Protein AF-A0A847FUZ7-F1 (afdb_monomer_lite)

Radius of gyration: 36.01 Å; chains: 1; bounding box: 58×95×103 Å

Foldseek 3Di:
DADPPQAALQWAFQVTRRHDALAQDQRIFGCLVVDTHTDDSVCCVVDGNGNNVVVPPSNVVSPDPPDDDPDDDPPPPDDDPDPDPDDDDDPDDDPDPDPCDPVNVVVVVVVVVVVVVVVVVVVVVVVDVVVPPPDDDDDDDDDDDDDDDDDDDDDDDDDDDDDDDDDDDDDDPPPDPPDDPPPDPPDPPDPQDDPDPDDFDPDAFFWKDFVQQRQTFTEGEWDWDFDQDPNDTDTDTDEDARHWYWHPPAGHAPDGGDTDTDYACPPRNNSVVCVVRDDFQTWMWTDDDPDTRIDTHHDDD

pLDDT: mean 71.05, std 21.22, range [33.25, 97.0]

Structure (mmCIF, N/CA/C/O backbone):
data_AF-A0A847FUZ7-F1
#
_entry.id   AF-A0A847FUZ7-F1
#
loop_
_atom_site.group_PDB
_atom_site.id
_atom_site.type_symbol
_atom_site.label_atom_id
_atom_site.label_alt_id
_atom_site.label_comp_id
_atom_site.label_asym_id
_atom_site.label_entity_id
_atom_site.label_seq_id
_atom_site.pdbx_PDB_ins_code
_atom_site.Cartn_x
_atom_site.Cartn_y
_atom_site.Cartn_z
_atom_site.occupancy
_atom_site.B_iso_or_equiv
_atom_site.auth_seq_id
_atom_site.auth_comp_id
_atom_site.auth_asym_id
_atom_site.auth_atom_id
_atom_site.pdbx_PDB_model_num
ATOM 1 N N . MET A 1 1 ? 20.618 10.508 -2.350 1.00 33.25 1 MET A N 1
ATOM 2 C CA . MET A 1 1 ? 19.511 10.007 -3.192 1.00 33.25 1 MET A CA 1
ATOM 3 C C . MET A 1 1 ? 19.593 8.484 -3.190 1.00 33.25 1 MET A C 1
ATOM 5 O O . MET A 1 1 ? 20.616 7.983 -3.641 1.00 33.25 1 MET A O 1
ATOM 9 N N . PRO A 1 2 ? 18.641 7.741 -2.601 1.00 41.81 2 PRO A N 1
ATOM 10 C CA . PRO A 1 2 ? 18.670 6.281 -2.655 1.00 41.81 2 PRO A CA 1
ATOM 11 C C . PRO A 1 2 ? 18.272 5.814 -4.066 1.00 41.81 2 PRO A C 1
ATOM 13 O O . PRO A 1 2 ? 17.203 6.163 -4.558 1.00 41.81 2 PRO A O 1
ATOM 16 N N . GLU A 1 3 ? 19.163 5.078 -4.737 1.00 42.69 3 GLU A N 1
ATOM 17 C CA . GLU A 1 3 ? 18.921 4.470 -6.052 1.00 42.69 3 GLU A CA 1
ATOM 18 C C . GLU A 1 3 ? 17.779 3.444 -5.959 1.00 42.69 3 GLU A C 1
ATOM 20 O O . GLU A 1 3 ? 17.956 2.330 -5.462 1.00 42.69 3 GLU A O 1
ATOM 25 N N . VAL A 1 4 ? 16.593 3.812 -6.441 1.00 45.31 4 VAL A N 1
ATOM 26 C CA . VAL A 1 4 ? 15.437 2.913 -6.521 1.00 45.31 4 VAL A CA 1
ATOM 27 C C . VAL A 1 4 ? 15.718 1.839 -7.575 1.00 45.31 4 VAL A C 1
ATOM 29 O O . VAL A 1 4 ? 15.906 2.148 -8.747 1.00 45.31 4 VAL A O 1
ATOM 32 N N . GLY A 1 5 ? 15.746 0.570 -7.157 1.00 56.47 5 GLY A N 1
ATOM 33 C CA . GLY A 1 5 ? 15.774 -0.586 -8.065 1.00 56.47 5 GLY A CA 1
ATOM 34 C C . GLY A 1 5 ? 16.985 -1.516 -7.950 1.00 56.47 5 GLY A C 1
ATOM 35 O O . GLY A 1 5 ? 16.981 -2.573 -8.574 1.00 56.47 5 GLY A O 1
ATOM 36 N N . GLN A 1 6 ? 17.997 -1.199 -7.137 1.00 74.44 6 GLN A N 1
ATOM 37 C CA . GLN A 1 6 ? 19.154 -2.085 -6.936 1.00 74.44 6 GLN A CA 1
ATOM 38 C C . GLN A 1 6 ? 19.176 -2.663 -5.522 1.00 74.44 6 GLN A C 1
ATOM 40 O O . GLN A 1 6 ? 19.918 -2.202 -4.663 1.00 74.44 6 GLN A O 1
ATOM 45 N N . HIS A 1 7 ? 18.369 -3.696 -5.290 1.00 88.88 7 HIS A N 1
ATOM 46 C CA . HIS A 1 7 ? 18.423 -4.507 -4.074 1.00 88.88 7 HIS A CA 1
ATOM 47 C C . HIS A 1 7 ? 19.065 -5.869 -4.364 1.00 88.88 7 HIS A C 1
ATOM 49 O O . HIS A 1 7 ? 19.184 -6.306 -5.511 1.00 88.88 7 HIS A O 1
ATOM 55 N N . CYS A 1 8 ? 19.509 -6.540 -3.309 1.00 90.50 8 CYS A N 1
ATOM 56 C CA . CYS A 1 8 ? 20.107 -7.860 -3.402 1.00 90.50 8 CYS A CA 1
ATOM 57 C C . CYS A 1 8 ? 19.074 -8.893 -3.890 1.00 90.50 8 CYS A C 1
ATOM 59 O O . CYS A 1 8 ? 18.059 -9.070 -3.219 1.00 90.50 8 CYS A O 1
ATOM 61 N N . PRO A 1 9 ? 19.350 -9.663 -4.961 1.00 90.12 9 PRO A N 1
ATOM 62 C CA . PRO A 1 9 ? 18.425 -10.684 -5.469 1.00 90.12 9 PRO A CA 1
ATOM 63 C C . PRO A 1 9 ? 18.257 -11.887 -4.525 1.00 90.12 9 PRO A C 1
ATOM 65 O O . PRO A 1 9 ? 17.385 -12.723 -4.728 1.00 90.12 9 PRO A O 1
ATOM 68 N N . HIS A 1 10 ? 19.103 -11.994 -3.497 1.00 92.06 10 HIS A N 1
ATOM 69 C CA . HIS A 1 10 ? 19.023 -13.032 -2.466 1.00 92.06 10 HIS A CA 1
ATOM 70 C C . HIS A 1 10 ? 18.407 -12.526 -1.155 1.00 92.06 10 HIS A C 1
ATOM 72 O O . HIS A 1 10 ? 18.435 -13.251 -0.157 1.00 92.06 10 HIS A O 1
ATOM 78 N N . LEU A 1 11 ? 17.918 -11.285 -1.118 1.00 92.81 11 LEU A N 1
ATOM 79 C CA . LEU A 1 11 ? 17.163 -10.756 0.010 1.00 92.81 11 LEU A CA 1
ATOM 80 C C . LEU A 1 11 ? 15.679 -11.045 -0.224 1.00 92.81 11 LEU A C 1
ATOM 82 O O . LEU A 1 11 ? 15.117 -10.584 -1.209 1.00 92.81 11 LEU A O 1
ATOM 86 N N . GLY A 1 12 ? 15.067 -11.799 0.684 1.00 90.69 12 GLY A N 1
ATOM 87 C CA . GLY A 1 12 ? 13.647 -12.146 0.632 1.00 90.69 12 GLY A CA 1
ATOM 88 C C . GLY A 1 12 ? 13.002 -12.066 2.012 1.00 90.69 12 GLY A C 1
ATOM 89 O O . GLY A 1 12 ? 13.675 -11.752 2.995 1.00 90.69 12 GLY A O 1
ATOM 90 N N . LEU A 1 13 ? 11.708 -12.346 2.125 1.00 90.12 13 LEU A N 1
ATOM 91 C CA . LEU A 1 13 ? 11.000 -12.388 3.402 1.00 90.12 13 LEU A CA 1
ATOM 92 C C . LEU A 1 13 ? 11.036 -13.785 4.028 1.00 90.12 13 LEU A C 1
ATOM 94 O O . LEU A 1 13 ? 11.111 -14.821 3.368 1.00 90.12 13 LEU A O 1
ATOM 98 N N . GLN A 1 14 ? 10.923 -13.830 5.353 1.00 85.62 14 GLN A N 1
ATOM 99 C CA . GLN A 1 14 ? 10.688 -15.075 6.072 1.00 85.62 14 GLN A CA 1
ATOM 100 C C . GLN A 1 14 ? 9.366 -15.706 5.608 1.00 85.62 14 GLN A C 1
ATOM 102 O O . GLN A 1 14 ? 8.295 -15.139 5.836 1.00 85.62 14 GLN A O 1
ATOM 107 N N . GLY A 1 15 ? 9.467 -16.882 4.983 1.00 81.81 15 GLY A N 1
ATOM 108 C CA . GLY A 1 15 ? 8.344 -17.630 4.409 1.00 81.81 15 GLY A CA 1
ATOM 109 C C . GLY A 1 15 ? 8.191 -17.470 2.893 1.00 81.81 15 GLY A C 1
ATOM 110 O O . GLY A 1 15 ? 7.623 -18.355 2.264 1.00 81.81 15 GLY A O 1
ATOM 111 N N . ASP A 1 16 ? 8.754 -16.414 2.295 1.00 83.38 16 ASP A N 1
ATOM 112 C CA . ASP A 1 16 ? 8.708 -16.185 0.848 1.00 83.38 16 ASP A CA 1
ATOM 113 C C . ASP A 1 16 ? 9.970 -15.464 0.349 1.00 83.38 16 ASP A C 1
ATOM 115 O O . ASP A 1 16 ? 10.164 -14.266 0.559 1.00 83.38 16 ASP A O 1
ATOM 119 N N . ARG A 1 17 ? 10.825 -16.208 -0.361 1.00 86.81 17 ARG A N 1
ATOM 120 C CA . ARG A 1 17 ? 12.106 -15.708 -0.879 1.00 86.81 17 ARG A CA 1
ATOM 121 C C . ARG A 1 17 ? 11.969 -14.722 -2.046 1.00 86.81 17 ARG A C 1
ATOM 123 O O . ARG A 1 17 ? 12.967 -14.106 -2.400 1.00 86.81 17 ARG A O 1
ATOM 130 N N . HIS A 1 18 ? 10.802 -14.642 -2.691 1.00 84.56 18 HIS A N 1
ATOM 131 C CA . HIS A 1 18 ? 10.600 -13.807 -3.883 1.00 84.56 18 HIS A CA 1
ATOM 132 C C . HIS A 1 18 ? 9.992 -12.440 -3.552 1.00 84.56 18 HIS A C 1
ATOM 134 O O . HIS A 1 18 ? 9.947 -11.570 -4.417 1.00 84.56 18 HIS A O 1
ATOM 140 N N . GLN A 1 19 ? 9.533 -12.246 -2.315 1.00 84.69 19 GLN A N 1
ATOM 141 C CA . GLN A 1 19 ? 9.041 -10.962 -1.830 1.00 84.69 19 GLN A CA 1
ATOM 142 C C . GLN A 1 19 ? 10.118 -10.239 -1.028 1.00 84.69 19 GLN A C 1
ATOM 144 O O . GLN A 1 19 ? 10.841 -10.855 -0.247 1.00 84.69 19 GLN A O 1
ATOM 149 N N . VAL A 1 20 ? 10.192 -8.921 -1.190 1.00 86.75 20 VAL A N 1
ATOM 150 C CA . VAL A 1 20 ? 11.151 -8.054 -0.503 1.00 86.75 20 VAL A CA 1
ATOM 151 C C . VAL A 1 20 ? 10.505 -6.697 -0.236 1.00 86.75 20 VAL A C 1
ATOM 153 O O . VAL A 1 20 ? 9.797 -6.164 -1.089 1.00 86.75 20 VAL A O 1
ATOM 156 N N . PHE A 1 21 ? 10.740 -6.127 0.943 1.00 85.12 21 PHE A N 1
ATOM 157 C CA . PHE A 1 21 ? 10.403 -4.735 1.219 1.00 85.12 21 PHE A CA 1
ATOM 158 C C . PHE A 1 21 ? 11.584 -3.844 0.833 1.00 85.12 21 PHE A C 1
ATOM 160 O O . PHE A 1 21 ? 12.735 -4.175 1.096 1.00 85.12 21 PHE A O 1
ATOM 167 N N . LEU A 1 22 ? 11.319 -2.678 0.243 1.00 85.19 22 LEU A N 1
ATOM 168 C CA . LEU A 1 22 ? 12.370 -1.722 -0.142 1.00 85.19 22 LEU A CA 1
ATOM 169 C C . LEU A 1 22 ? 12.908 -0.893 1.042 1.00 85.19 22 LEU A C 1
ATOM 171 O O . LEU A 1 22 ? 13.691 0.034 0.851 1.00 85.19 22 LEU A O 1
ATOM 175 N N . VAL A 1 23 ? 12.508 -1.240 2.267 1.00 83.69 23 VAL A N 1
ATOM 176 C CA . VAL A 1 23 ? 12.926 -0.617 3.529 1.00 83.69 23 VAL A CA 1
ATOM 177 C C . VAL A 1 23 ? 13.403 -1.689 4.515 1.00 83.69 23 VAL A C 1
ATOM 179 O O . VAL A 1 23 ? 12.951 -2.834 4.416 1.00 83.69 23 VAL A O 1
ATOM 182 N N . PRO A 1 24 ? 14.308 -1.368 5.461 1.00 85.44 24 PRO A N 1
ATOM 183 C CA . PRO A 1 24 ? 14.738 -2.317 6.484 1.00 85.44 24 PRO A CA 1
ATOM 184 C C . PRO A 1 24 ? 13.547 -2.921 7.232 1.00 85.44 24 PRO A C 1
ATOM 186 O O . PRO A 1 24 ? 12.618 -2.215 7.615 1.00 85.44 24 PRO A O 1
ATOM 189 N N . ASN A 1 25 ? 13.559 -4.240 7.408 1.00 88.88 25 ASN A N 1
ATOM 190 C CA . ASN A 1 25 ? 12.470 -4.977 8.027 1.00 88.88 25 ASN A CA 1
ATOM 191 C C . ASN A 1 25 ? 12.999 -6.227 8.760 1.00 88.88 25 ASN A C 1
ATOM 193 O O . ASN A 1 25 ? 13.803 -6.983 8.195 1.00 88.88 25 ASN A O 1
ATOM 197 N N . PRO A 1 26 ? 12.518 -6.531 9.978 1.00 90.31 26 PRO A N 1
ATOM 198 C CA . PRO A 1 26 ? 12.958 -7.699 10.748 1.00 90.31 26 PRO A CA 1
ATOM 199 C C . PRO A 1 26 ? 12.622 -9.044 10.082 1.00 90.31 26 PRO A C 1
ATOM 201 O O . PRO A 1 26 ? 13.206 -10.082 10.422 1.00 90.31 26 PRO A O 1
ATOM 204 N N . ARG A 1 27 ? 11.698 -9.063 9.114 1.00 88.31 27 ARG A N 1
ATOM 205 C CA . ARG A 1 27 ? 11.326 -10.257 8.344 1.00 88.31 27 ARG A CA 1
ATOM 206 C C . ARG A 1 27 ? 12.276 -10.564 7.196 1.00 88.31 27 ARG A C 1
ATOM 208 O O . ARG A 1 27 ? 12.199 -11.673 6.673 1.00 88.31 27 ARG A O 1
ATOM 215 N N . HIS A 1 28 ? 13.180 -9.662 6.821 1.00 93.00 28 HIS A N 1
ATOM 216 C CA . HIS A 1 28 ? 14.134 -9.957 5.760 1.00 93.00 28 HIS A CA 1
ATOM 217 C C . HIS A 1 28 ? 15.091 -11.089 6.138 1.00 93.00 28 HIS A C 1
ATOM 219 O O . HIS A 1 28 ? 15.638 -11.161 7.245 1.00 93.00 28 HIS A O 1
ATOM 225 N N . ARG A 1 29 ? 15.292 -11.997 5.191 1.00 94.81 29 ARG A N 1
ATOM 226 C CA . ARG A 1 29 ? 16.199 -13.131 5.266 1.00 94.81 29 ARG A CA 1
ATOM 227 C C . ARG A 1 29 ? 17.144 -13.096 4.073 1.00 94.81 29 ARG A C 1
ATOM 229 O O . ARG A 1 29 ? 16.764 -12.748 2.958 1.00 94.81 29 ARG A O 1
ATOM 236 N N . CYS A 1 30 ? 18.396 -13.448 4.325 1.00 93.69 30 CYS A N 1
ATOM 237 C CA . CYS A 1 30 ? 19.360 -13.717 3.273 1.00 93.69 30 CYS A CA 1
ATOM 238 C C . CYS A 1 30 ? 19.219 -15.181 2.858 1.00 93.69 30 CYS A C 1
ATOM 240 O O . CYS A 1 30 ? 19.289 -16.063 3.708 1.00 93.69 30 CYS A O 1
ATOM 242 N N . HIS A 1 31 ? 19.046 -15.429 1.563 1.00 92.00 31 HIS A N 1
ATOM 243 C CA . HIS A 1 31 ? 18.890 -16.764 0.981 1.00 92.00 31 HIS A CA 1
ATOM 244 C C . HIS A 1 31 ? 20.122 -17.213 0.184 1.00 92.00 31 HIS A C 1
ATOM 246 O O . HIS A 1 31 ? 20.050 -18.162 -0.594 1.00 92.00 31 HIS A O 1
ATOM 252 N N . VAL A 1 32 ? 21.262 -16.533 0.342 1.00 90.25 32 VAL A N 1
ATOM 253 C CA . VAL A 1 32 ? 22.452 -16.780 -0.489 1.00 90.25 32 VAL A CA 1
ATOM 254 C C . VAL A 1 32 ? 23.056 -18.173 -0.270 1.00 90.25 32 VAL A C 1
ATOM 256 O O . VAL A 1 32 ? 23.605 -18.753 -1.197 1.00 90.25 32 VAL A O 1
ATOM 259 N N . ALA A 1 33 ? 22.904 -18.730 0.935 1.00 81.88 33 ALA A N 1
ATOM 260 C CA . ALA A 1 33 ? 23.361 -20.070 1.306 1.00 81.88 33 ALA A CA 1
ATOM 261 C C . ALA A 1 33 ? 22.243 -21.134 1.217 1.00 81.88 33 ALA A C 1
ATOM 263 O O . ALA A 1 33 ? 22.363 -22.216 1.786 1.00 81.88 33 ALA A O 1
ATOM 264 N N . GLY A 1 34 ? 21.116 -20.823 0.566 1.00 78.06 34 GLY A N 1
ATOM 265 C CA . GLY A 1 34 ? 19.947 -21.706 0.450 1.00 78.06 34 GLY A CA 1
ATOM 266 C C . GLY A 1 34 ? 19.027 -21.721 1.679 1.00 78.06 34 GLY A C 1
ATOM 267 O O . GLY A 1 34 ? 17.811 -21.798 1.518 1.00 78.06 34 GLY A O 1
ATOM 268 N N . GLN A 1 35 ? 19.569 -21.575 2.892 1.00 82.62 35 GLN A N 1
ATOM 269 C CA . GLN A 1 35 ? 18.785 -21.423 4.125 1.00 82.62 35 GLN A CA 1
ATOM 270 C C . GLN A 1 35 ? 18.486 -19.941 4.429 1.00 82.62 35 GLN A C 1
ATOM 272 O O . GLN A 1 35 ? 19.342 -19.091 4.182 1.00 82.62 35 GLN A O 1
ATOM 277 N N . PRO A 1 36 ? 17.294 -19.608 4.965 1.00 88.69 36 PRO A N 1
ATOM 278 C CA . PRO A 1 36 ? 16.932 -18.238 5.319 1.00 88.69 36 PRO A CA 1
ATOM 279 C C . PRO A 1 36 ? 17.660 -17.769 6.588 1.00 88.69 36 PRO A C 1
ATOM 281 O O . PRO A 1 36 ? 17.274 -18.102 7.707 1.00 88.69 36 PRO A O 1
ATOM 284 N N . GLU A 1 37 ? 18.677 -16.926 6.432 1.00 92.38 37 GLU A N 1
ATOM 285 C CA . GLU A 1 37 ? 19.432 -16.354 7.552 1.00 92.38 37 GLU A CA 1
ATOM 286 C C . GLU A 1 3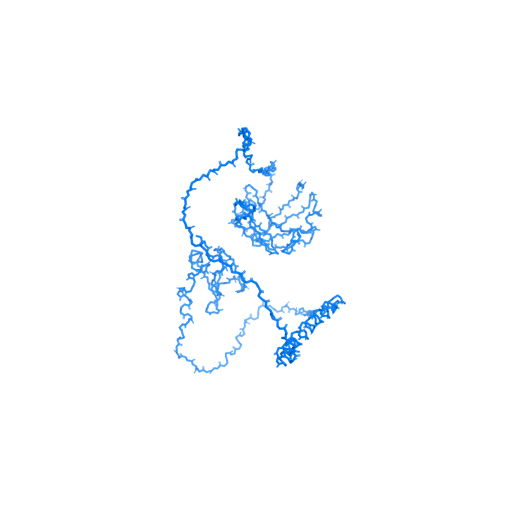7 ? 18.933 -14.960 7.938 1.00 92.38 37 GLU A C 1
ATOM 288 O O . GLU A 1 37 ? 18.642 -14.134 7.072 1.00 92.38 37 GLU A O 1
ATOM 293 N N . ARG A 1 38 ? 18.905 -14.637 9.239 1.00 91.75 38 ARG A N 1
ATOM 294 C CA . ARG A 1 38 ? 18.597 -13.268 9.685 1.00 91.75 38 ARG A CA 1
ATOM 295 C C . ARG A 1 38 ? 19.678 -12.281 9.235 1.00 91.75 38 ARG A C 1
ATOM 297 O O . ARG A 1 38 ? 20.872 -12.599 9.185 1.00 91.75 38 ARG A O 1
ATOM 304 N N . VAL A 1 39 ? 19.233 -11.062 8.945 1.00 90.69 39 VAL A N 1
ATOM 305 C CA . VAL A 1 39 ? 20.074 -9.916 8.592 1.00 90.69 39 VAL A CA 1
ATOM 306 C C . VAL A 1 39 ? 19.666 -8.750 9.484 1.00 90.69 39 VAL A C 1
ATOM 308 O O . VAL A 1 39 ? 18.478 -8.455 9.581 1.00 90.69 39 VAL A O 1
ATOM 311 N N . ALA A 1 40 ? 20.624 -8.091 10.133 1.00 90.88 40 ALA A N 1
ATOM 312 C CA . ALA A 1 40 ? 20.345 -6.920 10.963 1.00 90.88 40 ALA A CA 1
ATOM 313 C C . ALA A 1 40 ? 19.801 -5.760 10.114 1.00 90.88 40 ALA A C 1
ATOM 315 O O . ALA A 1 40 ? 20.315 -5.511 9.025 1.00 90.88 40 ALA A O 1
ATOM 316 N N . GLU A 1 41 ? 18.808 -5.028 10.617 1.00 86.81 41 GLU A N 1
ATOM 317 C CA . GLU A 1 41 ? 18.131 -3.943 9.885 1.00 86.81 41 GLU A CA 1
ATOM 318 C C . GLU A 1 41 ? 19.100 -2.853 9.407 1.00 86.81 41 GLU A C 1
ATOM 320 O O . GLU A 1 41 ? 19.040 -2.435 8.250 1.00 86.81 41 GLU A O 1
ATOM 325 N N . ALA A 1 42 ? 20.089 -2.494 10.232 1.00 82.50 42 ALA A N 1
ATOM 326 C CA . ALA A 1 42 ? 21.160 -1.575 9.844 1.00 82.50 42 ALA A CA 1
ATOM 327 C C . ALA A 1 42 ? 21.950 -2.071 8.614 1.00 82.50 42 ALA A C 1
ATOM 329 O O . ALA A 1 42 ? 22.252 -1.300 7.704 1.00 82.50 42 ALA A O 1
ATOM 330 N N . HIS A 1 43 ? 22.239 -3.375 8.538 1.00 89.75 43 HIS A N 1
ATOM 331 C CA . HIS A 1 43 ? 22.925 -3.969 7.386 1.00 89.75 43 HIS A CA 1
ATOM 332 C C . HIS A 1 43 ? 22.020 -4.032 6.148 1.00 89.75 43 HIS A C 1
ATOM 334 O O . HIS A 1 43 ? 22.495 -3.869 5.023 1.00 89.75 43 HIS A O 1
ATOM 340 N N . GLN A 1 44 ? 20.714 -4.227 6.341 1.00 91.06 44 GLN A N 1
ATOM 341 C CA . GLN A 1 44 ? 19.752 -4.211 5.242 1.00 91.06 44 GLN A CA 1
ATOM 342 C C . GLN A 1 44 ? 19.715 -2.837 4.569 1.00 91.06 44 GLN A C 1
ATOM 344 O O . GLN A 1 44 ? 19.872 -2.764 3.353 1.00 91.06 44 GLN A O 1
ATOM 349 N N . GLY A 1 45 ? 19.581 -1.766 5.357 1.00 85.06 45 GLY A N 1
ATOM 350 C CA . GLY A 1 45 ? 19.534 -0.395 4.846 1.00 85.06 45 GLY A CA 1
ATOM 351 C C . GLY A 1 45 ? 20.858 0.073 4.247 1.00 85.06 45 GLY A C 1
ATOM 352 O O . GLY A 1 45 ? 20.866 0.714 3.203 1.00 85.06 45 GLY A O 1
ATOM 353 N N . ALA A 1 46 ? 21.989 -0.290 4.856 1.00 85.31 46 ALA A N 1
ATOM 354 C CA . ALA A 1 46 ? 23.299 0.117 4.351 1.00 85.31 46 ALA A CA 1
ATOM 355 C C . ALA A 1 46 ? 23.738 -0.675 3.106 1.00 85.31 46 ALA A C 1
ATOM 357 O O . ALA A 1 46 ? 24.406 -0.134 2.225 1.00 85.31 46 ALA A O 1
ATOM 358 N N . THR A 1 47 ? 23.404 -1.970 3.034 1.00 89.81 47 THR A N 1
ATOM 359 C CA . THR A 1 47 ? 23.985 -2.895 2.045 1.00 89.81 47 THR A CA 1
ATOM 360 C C . THR A 1 47 ? 22.946 -3.633 1.210 1.00 89.81 47 THR A C 1
ATOM 362 O O . THR A 1 47 ? 23.048 -3.619 -0.010 1.00 89.81 47 THR A O 1
ATOM 365 N N . CYS A 1 48 ? 21.980 -4.330 1.817 1.00 90.88 48 CYS A N 1
ATOM 366 C CA . CYS A 1 48 ? 21.128 -5.261 1.062 1.00 90.88 48 CYS A CA 1
ATOM 367 C C . CYS A 1 48 ? 20.098 -4.568 0.159 1.00 90.88 48 CYS A C 1
ATOM 369 O O . CYS A 1 48 ? 19.750 -5.118 -0.882 1.00 90.88 48 CYS A O 1
ATOM 371 N N . LEU A 1 49 ? 19.619 -3.391 0.556 1.00 90.38 49 LEU A N 1
ATOM 372 C CA . LEU A 1 49 ? 18.616 -2.598 -0.162 1.00 90.38 49 LEU A CA 1
ATOM 373 C C . LEU A 1 49 ? 19.241 -1.510 -1.050 1.00 90.38 49 LEU A C 1
ATOM 375 O O . LEU A 1 49 ? 18.532 -0.656 -1.569 1.00 90.38 49 LEU A O 1
ATOM 379 N N . THR A 1 50 ? 20.565 -1.534 -1.215 1.00 86.00 50 THR A N 1
ATOM 380 C CA . THR A 1 50 ? 21.321 -0.574 -2.027 1.00 86.00 50 THR A CA 1
ATOM 381 C C . THR A 1 50 ? 22.194 -1.309 -3.033 1.00 86.00 50 THR A C 1
ATOM 383 O O . THR A 1 50 ? 22.529 -2.478 -2.840 1.00 86.00 50 THR A O 1
ATOM 386 N N . SER A 1 51 ? 22.670 -0.611 -4.067 1.00 86.06 51 SER A N 1
ATOM 387 C CA . SER A 1 51 ? 23.617 -1.150 -5.057 1.00 86.06 51 SER A CA 1
ATOM 388 C C . SER A 1 51 ? 24.917 -1.699 -4.438 1.00 86.06 51 SER A C 1
ATOM 390 O O . SER A 1 51 ? 25.613 -2.512 -5.058 1.00 86.06 51 SER A O 1
ATOM 392 N N . SER A 1 52 ? 25.215 -1.351 -3.177 1.00 86.50 52 SER A N 1
ATOM 393 C CA . SER A 1 52 ? 26.344 -1.892 -2.414 1.00 86.50 52 SER A CA 1
ATOM 394 C C . SER A 1 52 ? 26.222 -3.382 -2.090 1.00 86.50 52 SER A C 1
ATOM 396 O O . SER A 1 52 ? 27.234 -3.985 -1.727 1.00 86.50 52 SER A O 1
ATOM 398 N N . TYR A 1 53 ? 25.061 -4.017 -2.295 1.00 90.00 53 TYR A N 1
ATOM 399 C CA . TYR A 1 53 ? 24.899 -5.463 -2.102 1.00 90.00 53 TYR A CA 1
ATOM 400 C C . TYR A 1 53 ? 25.914 -6.294 -2.900 1.00 90.00 53 TYR A C 1
ATOM 402 O O . TYR A 1 53 ? 26.297 -7.382 -2.470 1.00 90.00 53 TYR A O 1
ATOM 410 N N . ARG A 1 54 ? 26.399 -5.780 -4.040 1.00 89.25 54 ARG A N 1
ATOM 411 C CA . ARG A 1 54 ? 27.418 -6.440 -4.875 1.00 89.25 54 ARG A CA 1
ATOM 412 C C . ARG A 1 54 ? 28.739 -6.670 -4.132 1.00 89.25 54 ARG A C 1
ATOM 414 O O . ARG A 1 54 ? 29.489 -7.567 -4.503 1.00 89.25 54 ARG A O 1
ATOM 421 N N . ARG A 1 55 ? 29.001 -5.881 -3.083 1.00 88.56 55 ARG A N 1
ATOM 422 C CA . ARG A 1 55 ? 30.167 -5.973 -2.187 1.00 88.56 55 ARG A CA 1
ATOM 423 C C . ARG A 1 55 ? 29.850 -6.691 -0.869 1.00 88.56 55 ARG A C 1
ATOM 425 O O . ARG A 1 55 ? 30.678 -6.700 0.035 1.00 88.56 55 ARG A O 1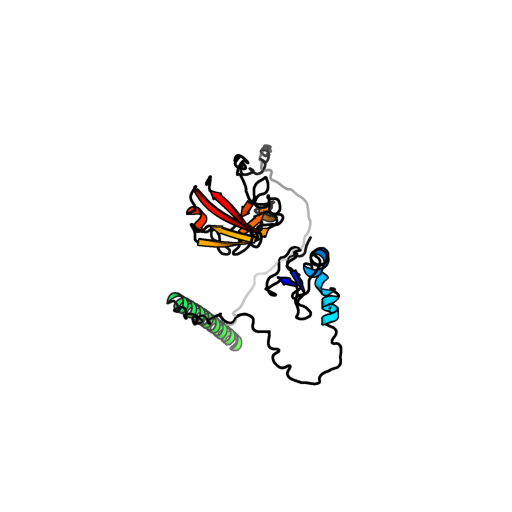
ATOM 432 N N . CYS A 1 56 ? 28.660 -7.277 -0.725 1.00 89.81 56 CYS A N 1
ATOM 433 C CA . CYS A 1 56 ? 28.275 -7.974 0.497 1.00 89.81 56 CYS A CA 1
ATOM 434 C C . CYS A 1 56 ? 29.194 -9.193 0.737 1.00 89.81 56 CYS A C 1
ATOM 436 O O . CYS A 1 56 ? 29.286 -10.058 -0.141 1.00 89.81 56 CYS A O 1
ATOM 438 N N . PRO A 1 57 ? 29.805 -9.339 1.930 1.00 87.25 57 PRO A N 1
ATOM 439 C CA . PRO A 1 57 ? 30.675 -10.474 2.245 1.00 87.25 57 PRO A CA 1
ATOM 440 C C . PRO A 1 57 ? 29.968 -11.828 2.125 1.00 87.25 57 PRO A C 1
ATOM 442 O O . PRO A 1 57 ? 30.575 -12.805 1.695 1.00 87.25 57 PRO A O 1
ATOM 445 N N . ARG A 1 58 ? 28.669 -11.889 2.458 1.00 88.62 58 ARG A N 1
ATOM 446 C CA . ARG A 1 58 ? 27.866 -13.118 2.330 1.00 88.62 58 ARG A CA 1
ATOM 447 C C . ARG A 1 58 ? 27.711 -13.545 0.867 1.00 88.62 58 ARG A C 1
ATOM 449 O O . ARG A 1 58 ? 27.803 -14.730 0.569 1.00 88.62 58 ARG A O 1
ATOM 456 N N . LEU A 1 59 ? 27.537 -12.581 -0.041 1.00 87.25 59 LEU A N 1
ATOM 457 C CA . LEU A 1 59 ? 27.469 -12.835 -1.482 1.00 87.25 59 LEU A CA 1
ATOM 458 C C . LEU A 1 59 ? 28.836 -13.204 -2.064 1.00 87.25 59 LEU A C 1
ATOM 460 O O . LEU A 1 59 ? 28.923 -14.109 -2.889 1.00 87.25 59 LEU A O 1
ATOM 464 N N . ALA A 1 60 ? 29.904 -12.543 -1.612 1.00 85.44 60 ALA A N 1
ATOM 465 C CA . ALA A 1 60 ? 31.268 -12.874 -2.010 1.00 85.44 60 ALA A CA 1
ATOM 466 C C . ALA A 1 60 ? 31.645 -14.303 -1.591 1.00 85.44 60 ALA A C 1
ATOM 468 O O . ALA A 1 60 ? 32.128 -15.072 -2.414 1.00 85.44 60 ALA A O 1
ATOM 469 N N . LYS A 1 61 ? 31.332 -14.693 -0.349 1.00 84.12 61 LYS A N 1
ATOM 470 C CA . LYS A 1 61 ? 31.610 -16.037 0.174 1.00 84.12 61 LYS A CA 1
ATOM 471 C C . LYS A 1 61 ? 30.865 -17.138 -0.586 1.00 84.12 61 LYS A C 1
ATOM 473 O O . LYS A 1 61 ? 31.428 -18.204 -0.786 1.00 84.12 61 LYS A O 1
ATOM 478 N N . ALA A 1 62 ? 29.632 -16.882 -1.027 1.00 77.38 62 ALA A N 1
ATOM 479 C CA . ALA A 1 62 ? 28.864 -17.829 -1.839 1.00 77.38 62 ALA A CA 1
ATOM 480 C C . ALA A 1 62 ? 29.367 -17.943 -3.291 1.00 77.38 62 ALA A C 1
ATOM 482 O O . ALA A 1 62 ? 29.138 -18.957 -3.943 1.00 77.38 62 ALA A O 1
ATOM 483 N N . ARG A 1 63 ? 30.044 -16.907 -3.805 1.00 71.88 63 ARG A N 1
ATOM 484 C CA . ARG A 1 63 ? 30.647 -16.898 -5.147 1.00 71.88 63 ARG A CA 1
ATOM 485 C C . ARG A 1 63 ? 31.993 -17.597 -5.215 1.00 71.88 63 ARG A C 1
ATOM 487 O O . ARG A 1 63 ? 32.410 -17.940 -6.315 1.00 71.88 63 ARG A O 1
ATOM 494 N N . THR A 1 64 ? 32.668 -17.789 -4.089 1.00 57.69 64 THR A N 1
ATOM 495 C CA . THR A 1 64 ? 33.888 -18.588 -4.032 1.00 57.69 64 THR A CA 1
ATOM 496 C C . THR A 1 64 ? 33.479 -20.058 -3.978 1.00 57.69 64 THR A C 1
ATOM 498 O O . THR A 1 64 ? 33.009 -20.503 -2.928 1.00 57.69 64 THR A O 1
ATOM 501 N N . PRO A 1 65 ? 33.624 -20.847 -5.060 1.00 51.91 65 PRO A N 1
ATOM 502 C CA . PRO A 1 65 ? 33.486 -22.280 -4.919 1.00 51.91 65 PRO A CA 1
ATOM 503 C C . PRO A 1 65 ? 34.670 -22.734 -4.067 1.00 51.91 65 PRO A C 1
ATOM 505 O O . PRO A 1 65 ? 35.823 -22.670 -4.494 1.00 51.91 65 PRO A O 1
ATOM 508 N N . ALA A 1 66 ? 34.396 -23.161 -2.838 1.00 44.28 66 ALA A N 1
ATOM 509 C CA . ALA A 1 66 ? 35.310 -24.051 -2.151 1.00 44.28 66 ALA A CA 1
ATOM 510 C C . ALA A 1 66 ? 35.403 -25.308 -3.023 1.00 44.28 66 ALA A C 1
ATOM 512 O O . ALA A 1 66 ? 34.468 -26.107 -3.097 1.00 44.28 66 ALA A O 1
ATOM 513 N N . GLY A 1 67 ? 36.496 -25.412 -3.777 1.00 45.19 67 GLY A N 1
ATOM 514 C CA . GLY A 1 67 ? 36.870 -26.642 -4.447 1.00 45.19 67 GLY A CA 1
ATOM 515 C C . GLY A 1 67 ? 36.947 -27.783 -3.432 1.00 45.19 67 GLY A C 1
ATOM 516 O O . GLY A 1 67 ? 37.343 -27.574 -2.288 1.00 45.19 67 GLY A O 1
ATOM 517 N N . ALA A 1 68 ? 36.600 -28.975 -3.916 1.00 42.12 68 ALA A N 1
ATOM 518 C CA . ALA A 1 68 ? 36.650 -30.278 -3.250 1.00 42.12 68 ALA A CA 1
ATOM 519 C C . ALA A 1 68 ? 35.466 -30.628 -2.324 1.00 42.12 68 ALA A C 1
ATOM 521 O O . ALA A 1 68 ? 35.520 -30.469 -1.111 1.00 42.12 68 ALA A O 1
ATOM 522 N N . ALA A 1 69 ? 34.425 -31.231 -2.907 1.00 35.34 69 ALA A N 1
ATOM 523 C CA . ALA A 1 69 ? 34.226 -32.685 -2.801 1.00 35.34 69 ALA A CA 1
ATOM 524 C C . ALA A 1 69 ? 32.968 -33.111 -3.580 1.00 35.34 69 ALA A C 1
ATOM 526 O O . ALA A 1 69 ? 31.865 -33.196 -3.045 1.00 35.34 69 ALA A O 1
ATOM 527 N N . LEU A 1 70 ? 33.152 -33.414 -4.866 1.00 47.62 70 LEU A N 1
ATOM 528 C CA . LEU A 1 70 ? 32.270 -34.320 -5.595 1.00 47.62 70 LEU A CA 1
ATOM 529 C C . LEU A 1 70 ? 32.620 -35.747 -5.164 1.00 47.62 70 LEU A C 1
ATOM 531 O O . LEU A 1 70 ? 33.533 -36.350 -5.716 1.00 47.62 70 LEU A O 1
ATOM 535 N N . THR A 1 71 ? 31.898 -36.290 -4.188 1.00 38.66 71 THR A N 1
ATOM 536 C CA . THR A 1 71 ? 31.608 -37.729 -4.148 1.00 38.66 71 THR A CA 1
ATOM 537 C C . THR A 1 71 ? 30.139 -37.895 -3.792 1.00 38.66 71 THR A C 1
ATOM 539 O O . THR A 1 71 ? 29.636 -37.320 -2.829 1.00 38.66 71 THR A O 1
ATOM 542 N N . GLY A 1 72 ? 29.424 -38.579 -4.678 1.00 40.34 72 GLY A N 1
ATOM 543 C CA . GLY A 1 72 ? 27.986 -38.740 -4.599 1.00 40.34 72 GLY A CA 1
ATOM 544 C C . GLY A 1 72 ? 27.544 -39.700 -3.499 1.00 40.34 72 GLY A C 1
ATOM 545 O O . GLY A 1 72 ? 28.203 -40.692 -3.209 1.00 40.34 72 GLY A O 1
ATOM 546 N N . ALA A 1 73 ? 26.363 -39.414 -2.963 1.00 35.03 73 ALA A N 1
ATOM 547 C CA . ALA A 1 73 ? 25.370 -40.379 -2.506 1.00 35.03 73 ALA A CA 1
ATOM 548 C C . ALA A 1 73 ? 24.025 -39.630 -2.433 1.00 35.03 73 ALA A C 1
ATOM 550 O O . ALA A 1 73 ? 24.012 -38.472 -2.001 1.00 35.03 73 ALA A O 1
ATOM 551 N N . PRO A 1 74 ? 22.892 -40.219 -2.858 1.00 39.47 74 PRO A N 1
ATOM 552 C CA . PRO A 1 74 ? 21.603 -39.564 -2.709 1.00 39.47 74 PRO A CA 1
ATOM 553 C C . PRO A 1 74 ? 21.280 -39.533 -1.216 1.00 39.47 74 PRO A C 1
ATOM 555 O O . PRO A 1 74 ? 21.148 -40.576 -0.574 1.00 39.47 74 PRO A O 1
ATOM 558 N N . ALA A 1 75 ? 21.196 -38.334 -0.641 1.00 36.09 75 ALA A N 1
ATOM 559 C CA . ALA A 1 75 ? 20.731 -38.175 0.723 1.00 36.09 75 ALA A CA 1
ATOM 560 C C . ALA A 1 75 ? 19.264 -38.611 0.770 1.00 36.09 75 ALA A C 1
ATOM 562 O O . ALA A 1 75 ? 18.372 -37.910 0.290 1.00 36.09 75 ALA A O 1
ATOM 563 N N . ALA A 1 76 ? 19.067 -39.810 1.314 1.00 38.28 76 ALA A N 1
ATOM 564 C CA . ALA A 1 76 ? 17.794 -40.357 1.722 1.00 38.28 76 ALA A CA 1
ATOM 565 C C . ALA A 1 76 ? 16.936 -39.275 2.385 1.00 38.28 76 ALA A C 1
ATOM 567 O O . ALA A 1 76 ? 17.422 -38.476 3.195 1.00 38.28 76 ALA A O 1
ATOM 568 N N . ALA A 1 77 ? 15.658 -39.281 2.012 1.00 39.25 77 ALA A N 1
ATOM 569 C CA . ALA A 1 77 ? 14.599 -38.567 2.692 1.00 39.25 77 ALA A CA 1
ATOM 570 C C . ALA A 1 77 ? 14.768 -38.754 4.204 1.00 39.25 77 ALA A C 1
ATOM 572 O O . ALA A 1 77 ? 14.619 -39.853 4.731 1.00 39.25 77 ALA A O 1
ATOM 573 N N . ARG A 1 78 ? 15.149 -37.680 4.898 1.00 38.66 78 ARG A N 1
ATOM 574 C CA . ARG A 1 78 ? 15.054 -37.646 6.350 1.00 38.66 78 ARG A CA 1
ATOM 575 C C . ARG A 1 78 ? 13.582 -37.468 6.677 1.00 38.66 78 ARG A C 1
ATOM 577 O O . ARG A 1 78 ? 13.036 -36.385 6.470 1.00 38.66 78 ARG A O 1
ATOM 584 N N . ASP A 1 79 ? 12.974 -38.547 7.150 1.00 34.12 79 ASP A N 1
ATOM 585 C CA . ASP A 1 79 ? 11.680 -38.543 7.813 1.00 34.12 79 ASP A CA 1
ATOM 586 C C . ASP A 1 79 ? 11.641 -37.423 8.863 1.00 34.12 79 ASP A C 1
ATOM 588 O O . ASP A 1 79 ? 12.407 -37.418 9.831 1.00 34.12 79 ASP A O 1
ATOM 592 N N . LEU A 1 80 ? 10.751 -36.447 8.663 1.00 43.94 80 LEU A N 1
ATOM 593 C CA . LEU A 1 80 ? 10.300 -35.599 9.761 1.00 43.94 80 LEU A CA 1
ATOM 594 C C . LEU A 1 80 ? 9.451 -36.469 10.701 1.00 43.94 80 LEU A C 1
ATOM 596 O O . LEU A 1 80 ? 8.601 -37.218 10.215 1.00 43.94 80 LEU A O 1
ATOM 600 N N . PRO A 1 81 ? 9.598 -36.354 12.033 1.00 39.47 81 PRO A N 1
ATOM 601 C CA . PRO A 1 81 ? 8.746 -37.085 12.956 1.00 39.47 81 PRO A CA 1
ATOM 602 C C . PRO A 1 81 ? 7.288 -36.644 12.773 1.00 39.47 81 PRO A C 1
ATOM 604 O O . PRO A 1 81 ? 6.921 -35.491 13.016 1.00 39.47 81 PRO A O 1
ATOM 607 N N . ALA A 1 82 ? 6.459 -37.584 12.320 1.00 41.19 82 ALA A N 1
ATOM 608 C CA . ALA A 1 82 ? 5.028 -37.425 12.136 1.00 41.19 82 ALA A CA 1
ATOM 609 C C . ALA A 1 82 ? 4.351 -37.112 13.480 1.00 41.19 82 ALA A C 1
ATOM 611 O O . ALA A 1 82 ? 4.163 -37.991 14.318 1.00 41.19 82 ALA A O 1
ATOM 612 N N . ARG A 1 83 ? 3.961 -35.847 13.681 1.00 44.09 83 ARG A N 1
ATOM 613 C CA . ARG A 1 83 ? 3.177 -35.401 14.846 1.00 44.09 83 ARG A CA 1
ATOM 614 C C . ARG A 1 83 ? 1.788 -34.876 14.483 1.00 44.09 83 ARG A C 1
ATOM 616 O O . ARG A 1 83 ? 1.282 -33.995 15.162 1.00 44.09 83 ARG A O 1
ATOM 623 N N . TYR A 1 84 ? 1.154 -35.415 13.442 1.00 40.47 84 TYR A N 1
ATOM 624 C CA . TYR A 1 84 ? -0.247 -35.101 13.129 1.00 40.47 84 TYR A CA 1
ATOM 625 C C . TYR A 1 84 ? -0.961 -36.319 12.524 1.00 40.47 84 TYR A C 1
ATOM 627 O O . TYR A 1 84 ? -1.005 -36.450 11.303 1.00 40.47 84 TYR A O 1
ATOM 635 N N . PRO A 1 85 ? -1.545 -37.220 13.336 1.00 45.72 85 PRO A N 1
ATOM 636 C CA . PRO A 1 85 ? -2.223 -38.406 12.813 1.00 45.72 85 PRO A CA 1
ATOM 637 C C . PRO A 1 85 ? -3.620 -38.130 12.218 1.00 45.72 85 PRO A C 1
ATOM 639 O O . PRO A 1 85 ? -4.300 -39.076 11.849 1.00 45.72 85 PRO A O 1
ATOM 642 N N . ASN A 1 86 ? -4.073 -36.872 12.093 1.00 45.94 86 ASN A N 1
ATOM 643 C CA . ASN A 1 86 ? -5.450 -36.564 11.668 1.00 45.94 86 ASN A CA 1
ATOM 644 C C . ASN A 1 86 ? -5.584 -35.392 10.677 1.00 45.94 86 ASN A C 1
ATOM 646 O O . ASN A 1 86 ? -6.527 -34.609 10.765 1.00 45.94 86 ASN A O 1
ATOM 650 N N . LEU A 1 87 ? -4.688 -35.271 9.696 1.00 39.94 87 LEU A N 1
ATOM 651 C CA . LEU A 1 87 ? -4.958 -34.442 8.516 1.00 39.94 87 LEU A CA 1
ATOM 652 C C . LEU A 1 87 ? -5.386 -35.350 7.361 1.00 39.94 87 LEU A C 1
ATOM 654 O O . LEU A 1 87 ? -4.559 -35.885 6.627 1.00 39.94 87 LEU A O 1
ATOM 658 N N . ARG A 1 88 ? -6.704 -35.531 7.198 1.00 44.09 88 ARG A N 1
ATOM 659 C CA . ARG A 1 88 ? -7.260 -36.032 5.934 1.00 44.09 88 ARG A CA 1
ATOM 660 C C . ARG A 1 88 ? -6.839 -35.065 4.831 1.00 44.09 88 ARG A C 1
ATOM 662 O O . ARG A 1 88 ? -7.172 -33.883 4.894 1.00 44.09 88 ARG A O 1
ATOM 669 N N . ALA A 1 89 ? -6.122 -35.572 3.831 1.00 42.69 89 ALA A N 1
ATOM 670 C CA . ALA A 1 89 ? -5.815 -34.829 2.619 1.00 42.69 89 ALA A CA 1
ATOM 671 C C . ALA A 1 89 ? -7.126 -34.329 1.994 1.00 42.69 89 ALA A C 1
ATOM 673 O O . ALA A 1 89 ? -7.953 -35.120 1.539 1.00 42.69 89 ALA A O 1
ATOM 674 N N . MET A 1 90 ? -7.334 -33.011 2.010 1.00 48.62 90 MET A N 1
ATOM 675 C CA . MET A 1 90 ? -8.417 -32.397 1.251 1.00 48.62 90 MET A CA 1
ATOM 676 C C . MET A 1 90 ? -8.168 -32.658 -0.241 1.00 48.62 90 MET A C 1
ATOM 678 O O . MET A 1 90 ? -7.022 -32.551 -0.690 1.00 48.62 90 MET A O 1
ATOM 682 N N . PRO A 1 91 ? -9.202 -32.997 -1.028 1.00 45.69 91 PRO A N 1
ATOM 683 C CA . PRO A 1 91 ? -9.037 -33.211 -2.456 1.00 45.69 91 PRO A CA 1
ATOM 684 C C . PRO A 1 91 ? -8.549 -31.909 -3.098 1.00 45.69 91 PRO A C 1
ATOM 686 O O . PRO A 1 91 ? -9.246 -30.893 -3.074 1.00 45.69 91 PRO A O 1
ATOM 689 N N . GLN A 1 92 ? -7.343 -31.935 -3.670 1.00 52.34 92 GLN A N 1
ATOM 690 C CA . GLN A 1 92 ? -6.839 -30.846 -4.501 1.00 52.34 92 GLN A CA 1
ATOM 691 C C . GLN A 1 92 ? -7.820 -30.644 -5.662 1.00 52.34 92 GLN A C 1
ATOM 693 O O . GLN A 1 92 ? -7.892 -31.461 -6.584 1.00 52.34 92 GLN A O 1
ATOM 698 N N . LYS A 1 93 ? -8.606 -29.561 -5.615 1.00 45.69 93 LYS A N 1
ATOM 699 C CA . LYS A 1 93 ? -9.410 -29.134 -6.761 1.00 45.69 93 LYS A CA 1
ATOM 700 C C . LYS A 1 93 ? -8.445 -28.833 -7.905 1.00 45.69 93 LYS A C 1
ATOM 702 O O . LYS A 1 93 ? -7.669 -27.883 -7.836 1.00 45.69 93 LYS A O 1
ATOM 707 N N . ARG A 1 94 ? -8.497 -29.662 -8.951 1.00 56.16 94 ARG A N 1
ATOM 708 C CA . ARG A 1 94 ? -7.835 -29.394 -10.233 1.00 56.16 94 ARG A CA 1
ATOM 709 C C . ARG A 1 94 ? -8.232 -27.982 -10.685 1.00 56.16 94 ARG A C 1
ATOM 711 O O . ARG A 1 94 ? -9.425 -27.671 -10.615 1.00 56.16 94 ARG A O 1
ATOM 718 N N . PRO A 1 95 ? -7.290 -27.128 -11.123 1.00 48.59 95 PRO A N 1
ATOM 719 C CA . PRO A 1 95 ? -7.636 -25.792 -11.582 1.00 48.59 95 PRO A CA 1
ATOM 720 C C . PRO A 1 95 ? -8.604 -25.924 -12.760 1.00 48.59 95 PRO A C 1
ATOM 722 O O . PRO A 1 95 ? -8.292 -26.559 -13.770 1.00 48.59 95 PRO A O 1
ATOM 725 N N . ALA A 1 96 ? -9.809 -25.378 -12.600 1.00 63.31 96 ALA A N 1
ATOM 726 C CA . ALA A 1 96 ? -10.795 -25.332 -13.665 1.00 63.31 96 ALA A CA 1
ATOM 727 C C . ALA A 1 96 ? -10.203 -24.516 -14.822 1.00 63.31 96 ALA A C 1
ATOM 729 O O . ALA A 1 96 ? -9.827 -23.357 -14.639 1.00 63.31 96 ALA A O 1
ATOM 730 N N . ARG A 1 97 ? -10.074 -25.128 -16.007 1.00 61.97 97 ARG A N 1
ATOM 731 C CA . ARG A 1 97 ? -9.659 -24.406 -17.214 1.00 61.97 97 ARG A CA 1
ATOM 732 C C . ARG A 1 97 ? -10.687 -23.310 -17.484 1.00 61.97 97 ARG A C 1
ATOM 734 O O . ARG A 1 97 ? -11.872 -23.596 -17.635 1.00 61.97 97 ARG A O 1
ATOM 741 N N . ARG A 1 98 ? -10.221 -22.062 -17.516 1.00 74.44 98 ARG A N 1
ATOM 742 C CA . ARG A 1 98 ? -11.038 -20.894 -17.854 1.00 74.44 98 ARG A CA 1
ATOM 743 C C . ARG A 1 98 ? -11.515 -21.051 -19.308 1.00 74.44 98 ARG A C 1
ATOM 745 O O . ARG A 1 98 ? -10.680 -21.380 -20.153 1.00 74.44 98 ARG A O 1
ATOM 752 N N . PRO A 1 99 ? -12.811 -20.872 -19.620 1.00 69.69 99 PRO A N 1
ATOM 753 C CA . PRO A 1 99 ? -13.259 -20.903 -21.005 1.00 69.69 99 PRO A CA 1
ATOM 754 C C . PRO A 1 99 ? -12.636 -19.711 -21.740 1.00 69.69 99 PRO A C 1
ATOM 756 O O . PRO A 1 99 ? -12.780 -18.570 -21.300 1.00 69.69 99 PRO A O 1
ATOM 759 N N . VAL A 1 100 ? -11.907 -19.992 -22.822 1.00 71.12 100 VAL A N 1
ATOM 760 C CA . VAL A 1 100 ? -11.350 -18.967 -23.714 1.00 71.12 100 VAL A CA 1
ATOM 761 C C . VAL A 1 100 ? -12.515 -18.138 -24.241 1.00 71.12 100 VAL A C 1
ATOM 763 O O . VAL A 1 100 ? -13.474 -18.683 -24.791 1.00 71.12 100 VAL A O 1
ATOM 766 N N . THR A 1 101 ? -12.474 -16.828 -24.017 1.00 80.38 101 THR A N 1
ATOM 767 C CA . THR A 1 101 ? -13.578 -15.952 -24.424 1.00 80.38 101 THR A CA 1
ATOM 768 C C . THR A 1 101 ? -13.504 -15.682 -25.925 1.00 80.38 101 THR A C 1
ATOM 770 O O . THR A 1 101 ? -12.417 -15.572 -26.488 1.00 80.38 101 THR A O 1
ATOM 773 N N . MET A 1 102 ? -14.654 -15.544 -26.592 1.00 77.00 102 MET A N 1
ATOM 774 C CA . MET A 1 102 ? -14.718 -15.227 -28.029 1.00 77.00 102 MET A CA 1
ATOM 775 C C . MET A 1 102 ? -13.917 -13.956 -28.372 1.00 77.00 102 MET A C 1
ATOM 777 O O . MET A 1 102 ? -13.283 -13.882 -29.419 1.00 77.00 102 MET A O 1
ATOM 781 N N . ILE A 1 103 ? -13.866 -13.004 -27.433 1.00 81.25 103 ILE A N 1
ATOM 782 C CA . ILE A 1 103 ? -13.076 -11.770 -27.516 1.00 81.25 103 ILE A CA 1
ATOM 783 C C . ILE A 1 103 ? -11.574 -12.074 -27.616 1.00 81.25 103 ILE A C 1
ATOM 785 O O . ILE A 1 103 ? -10.882 -11.478 -28.432 1.00 81.25 103 ILE A O 1
ATOM 789 N N . GLU A 1 104 ? -11.064 -13.025 -26.835 1.00 83.56 104 GLU A N 1
ATOM 790 C CA . GLU A 1 104 ? -9.646 -13.405 -26.827 1.00 83.56 104 GLU A CA 1
ATOM 791 C C . GLU A 1 104 ? -9.220 -14.026 -28.167 1.00 83.56 104 GLU A C 1
ATOM 793 O O . GLU A 1 104 ? -8.159 -13.701 -28.698 1.00 83.56 104 GLU A O 1
ATOM 798 N N . VAL A 1 105 ? -10.098 -14.829 -28.779 1.00 90.56 105 VAL A N 1
ATOM 799 C CA . VAL A 1 105 ? -9.885 -15.389 -30.126 1.00 90.56 105 VAL A CA 1
ATOM 800 C C . VAL A 1 105 ? -9.926 -14.296 -31.195 1.00 90.56 105 VAL A C 1
ATOM 802 O O . VAL A 1 105 ? -9.086 -14.290 -32.094 1.00 90.56 105 VAL A O 1
ATOM 805 N N . MET A 1 106 ? -10.856 -13.340 -31.090 1.00 91.88 106 MET A N 1
ATOM 806 C CA . MET A 1 106 ? -10.940 -12.213 -32.028 1.00 91.88 106 MET A CA 1
ATOM 807 C C . MET A 1 106 ? -9.706 -11.306 -31.947 1.00 91.88 106 MET A C 1
ATOM 809 O O . MET A 1 106 ? -9.177 -10.906 -32.982 1.00 91.88 106 MET A O 1
ATOM 813 N N . VAL A 1 107 ? -9.204 -11.026 -30.740 1.00 94.06 107 VAL A N 1
ATOM 814 C CA . VAL A 1 107 ? -7.985 -10.226 -30.541 1.00 94.06 107 VAL A CA 1
ATOM 815 C C . VAL A 1 107 ? -6.761 -10.951 -31.102 1.00 94.06 107 VAL A C 1
ATOM 817 O O . VAL A 1 107 ? -5.983 -10.344 -31.836 1.00 94.06 107 VAL A O 1
ATOM 820 N N . LEU A 1 108 ? -6.608 -12.253 -30.838 1.00 93.38 108 LEU A N 1
ATOM 821 C CA . LEU A 1 108 ? -5.518 -13.053 -31.408 1.00 93.38 108 LEU A CA 1
ATOM 822 C C . LEU A 1 108 ? -5.588 -13.110 -32.945 1.00 93.38 108 LEU A C 1
ATOM 824 O O . LEU A 1 108 ? -4.563 -12.975 -33.616 1.00 93.38 108 LEU A O 1
ATOM 828 N N . GLY A 1 109 ? -6.788 -13.240 -33.515 1.00 95.12 109 GLY A N 1
ATOM 829 C CA . GLY A 1 109 ? -7.009 -13.183 -34.963 1.00 95.12 109 GLY A CA 1
ATOM 830 C C . GLY A 1 109 ? -6.626 -11.831 -35.574 1.00 95.12 109 GLY A C 1
ATOM 831 O O . GLY A 1 109 ? -5.942 -11.774 -36.595 1.00 95.12 109 GLY A O 1
ATOM 832 N N . LEU A 1 110 ? -6.992 -10.725 -34.922 1.00 96.06 110 LEU A N 1
ATOM 833 C CA . LEU A 1 110 ? -6.640 -9.385 -35.394 1.00 96.06 110 LEU A CA 1
ATOM 834 C C . LEU A 1 110 ? -5.124 -9.147 -35.346 1.00 96.06 110 LEU A C 1
ATOM 836 O O . LEU A 1 110 ? -4.541 -8.672 -36.319 1.00 96.06 110 LEU A O 1
ATOM 840 N N . VAL A 1 111 ? -4.473 -9.515 -34.239 1.00 96.06 111 VAL A N 1
ATOM 841 C CA . VAL A 1 111 ? -3.020 -9.354 -34.072 1.00 96.06 111 VAL A CA 1
ATOM 842 C C . VAL A 1 111 ? -2.260 -10.167 -35.119 1.00 96.06 111 VAL A C 1
ATOM 844 O O . VAL A 1 111 ? -1.354 -9.642 -35.764 1.00 96.06 111 VAL A O 1
ATOM 847 N N . THR A 1 112 ? -2.654 -11.421 -35.345 1.00 95.88 112 THR A N 1
ATOM 848 C CA . THR A 1 112 ? -2.022 -12.269 -36.369 1.00 95.88 112 THR A CA 1
ATOM 849 C C . THR A 1 112 ? -2.211 -11.705 -37.779 1.00 95.88 112 THR A C 1
ATOM 851 O O . THR A 1 112 ? -1.251 -11.683 -38.550 1.00 95.88 112 THR A O 1
ATOM 854 N N . SER A 1 113 ? -3.387 -11.154 -38.102 1.00 95.62 113 SER A N 1
ATOM 855 C CA . SER A 1 113 ? -3.630 -10.485 -39.387 1.00 95.62 113 SER A CA 1
ATOM 856 C C . SER A 1 113 ? -2.751 -9.246 -39.591 1.00 95.62 113 SER A C 1
ATOM 858 O O . SER A 1 113 ? -2.223 -9.049 -40.685 1.00 95.62 113 SER A O 1
ATOM 860 N N . ILE A 1 114 ? -2.576 -8.411 -38.561 1.00 97.00 114 ILE A N 1
ATOM 861 C CA . ILE A 1 114 ? -1.737 -7.202 -38.639 1.00 97.00 114 ILE A CA 1
ATOM 862 C C . ILE A 1 114 ? -0.271 -7.583 -38.867 1.00 97.00 114 ILE A C 1
ATOM 864 O O . ILE A 1 114 ? 0.392 -7.000 -39.726 1.00 97.00 114 ILE A O 1
ATOM 868 N N . VAL A 1 115 ? 0.225 -8.587 -38.139 1.00 96.88 115 VAL A N 1
ATOM 869 C CA . VAL A 1 115 ? 1.601 -9.079 -38.295 1.00 96.88 115 VAL A CA 1
ATOM 870 C C . VAL A 1 115 ? 1.821 -9.629 -39.704 1.00 96.88 115 VAL A C 1
ATOM 872 O O . VAL A 1 115 ? 2.793 -9.254 -40.355 1.00 96.88 115 VAL A O 1
ATOM 875 N N . MET A 1 116 ? 0.896 -10.447 -40.215 1.00 96.31 116 MET A N 1
ATOM 876 C CA . MET A 1 116 ? 0.984 -10.993 -41.573 1.00 96.31 116 MET A CA 1
ATOM 877 C C . MET A 1 116 ? 0.983 -9.899 -42.646 1.00 96.31 116 MET A C 1
ATOM 879 O O . MET A 1 116 ? 1.790 -9.957 -43.575 1.00 96.31 116 MET A O 1
ATOM 883 N N . ALA A 1 117 ? 0.135 -8.876 -42.506 1.00 96.44 117 ALA A N 1
ATOM 884 C CA . ALA A 1 117 ? 0.117 -7.736 -43.419 1.00 96.44 117 ALA A CA 1
ATOM 885 C C . ALA A 1 117 ? 1.438 -6.948 -43.374 1.00 96.44 117 ALA A C 1
ATOM 887 O O . ALA A 1 117 ? 1.993 -6.618 -44.421 1.00 96.44 117 ALA A O 1
ATOM 888 N N . GLY A 1 118 ? 1.985 -6.704 -42.178 1.00 96.62 118 GLY A N 1
ATOM 889 C CA . GLY A 1 118 ? 3.283 -6.048 -42.005 1.00 96.62 118 GLY A CA 1
ATOM 890 C C . GLY A 1 118 ? 4.430 -6.833 -42.648 1.00 96.62 118 GLY A C 1
ATOM 891 O O . GLY A 1 118 ? 5.234 -6.262 -43.386 1.00 96.62 118 GLY A O 1
ATOM 892 N N . CYS A 1 119 ? 4.469 -8.153 -42.445 1.00 96.50 119 CYS A N 1
ATOM 893 C CA . CYS A 1 119 ? 5.440 -9.035 -43.091 1.00 96.50 119 CYS A CA 1
ATOM 894 C C . CYS A 1 119 ? 5.305 -9.021 -44.620 1.00 96.50 119 CYS A C 1
ATOM 896 O O . CYS A 1 119 ? 6.319 -8.976 -45.313 1.00 96.50 119 CYS A O 1
ATOM 898 N N . PHE A 1 120 ? 4.079 -9.010 -45.152 1.00 95.81 120 PHE A N 1
ATOM 899 C CA . PHE A 1 120 ? 3.833 -8.949 -46.594 1.00 95.81 120 PHE A CA 1
ATOM 900 C C . PHE A 1 120 ? 4.312 -7.628 -47.209 1.00 95.81 120 PHE A C 1
ATOM 902 O O . PHE A 1 120 ? 5.017 -7.637 -48.216 1.00 95.81 120 PHE A O 1
ATOM 909 N N . VAL A 1 121 ? 4.000 -6.490 -46.582 1.00 95.31 121 VAL A N 1
ATOM 910 C CA . VAL A 1 121 ? 4.467 -5.172 -47.043 1.00 95.31 121 VAL A CA 1
ATOM 911 C C . VAL A 1 121 ? 5.993 -5.084 -46.985 1.00 95.31 121 VAL A C 1
ATOM 913 O O . VAL A 1 121 ? 6.620 -4.653 -47.953 1.00 95.31 121 VAL A O 1
ATOM 916 N N . GLY A 1 122 ? 6.604 -5.552 -45.891 1.00 93.94 122 GLY A N 1
ATOM 917 C CA . GLY A 1 122 ? 8.059 -5.627 -45.763 1.00 93.94 122 GLY A CA 1
ATOM 918 C C . GLY A 1 122 ? 8.693 -6.500 -46.849 1.00 93.94 122 GLY A C 1
ATOM 919 O O . GLY A 1 122 ? 9.670 -6.091 -47.475 1.00 93.94 122 GLY A O 1
ATOM 920 N N . TYR A 1 123 ? 8.096 -7.659 -47.138 1.00 94.19 123 TYR A N 1
ATOM 921 C CA . TYR A 1 123 ? 8.536 -8.555 -48.206 1.00 94.19 123 TYR A CA 1
ATOM 922 C C . TYR A 1 123 ? 8.472 -7.887 -49.586 1.00 94.19 123 TYR A C 1
ATOM 924 O O . TYR A 1 123 ? 9.455 -7.919 -50.323 1.00 94.19 123 TYR A O 1
ATOM 932 N N . VAL A 1 124 ? 7.362 -7.218 -49.921 1.00 91.62 124 VAL A N 1
ATOM 933 C CA . VAL A 1 124 ? 7.214 -6.490 -51.195 1.00 91.62 124 VAL A CA 1
ATOM 934 C C . VAL A 1 124 ? 8.238 -5.361 -51.313 1.00 91.62 124 VAL A C 1
ATOM 936 O O . VAL A 1 124 ? 8.800 -5.165 -52.390 1.00 91.62 124 VAL A O 1
ATOM 939 N N . MET A 1 125 ? 8.517 -4.639 -50.225 1.00 88.69 125 MET A N 1
ATOM 940 C CA . MET A 1 125 ? 9.506 -3.560 -50.216 1.00 88.69 125 MET A CA 1
ATOM 941 C C . MET A 1 125 ? 10.923 -4.093 -50.459 1.00 88.69 125 MET A C 1
ATOM 943 O O . MET A 1 125 ? 11.644 -3.568 -51.305 1.00 88.69 125 MET A O 1
ATOM 947 N N . VAL A 1 126 ? 11.309 -5.178 -49.782 1.00 90.00 126 VAL A N 1
ATOM 948 C CA . VAL A 1 126 ? 12.604 -5.846 -49.998 1.00 90.00 126 VAL A CA 1
ATOM 949 C C . VAL A 1 126 ? 12.711 -6.382 -51.424 1.00 90.00 126 VAL A C 1
ATOM 951 O O . VAL A 1 126 ? 13.724 -6.163 -52.085 1.00 90.00 126 VAL A O 1
ATOM 954 N N . HIS A 1 127 ? 11.649 -7.006 -51.935 1.00 87.50 127 HIS A N 1
ATOM 955 C CA . HIS A 1 127 ? 11.599 -7.506 -53.305 1.00 87.50 127 HIS A CA 1
ATOM 956 C C . HIS A 1 127 ? 11.737 -6.366 -54.330 1.00 87.50 127 HIS A C 1
ATOM 958 O O . HIS A 1 127 ? 12.474 -6.484 -55.303 1.00 87.50 127 HIS A O 1
ATOM 964 N N . ARG A 1 128 ? 11.080 -5.221 -54.107 1.00 82.88 128 ARG A N 1
ATOM 965 C CA . ARG A 1 128 ? 11.211 -4.014 -54.945 1.00 82.88 128 ARG A CA 1
ATOM 966 C C . ARG A 1 128 ? 12.622 -3.423 -54.904 1.00 82.88 128 ARG A C 1
ATOM 968 O O . ARG A 1 128 ? 13.104 -2.975 -55.938 1.00 82.88 128 ARG A O 1
ATOM 975 N N . MET A 1 129 ? 13.289 -3.455 -53.749 1.00 80.19 129 MET A N 1
ATOM 976 C CA . MET A 1 129 ? 14.678 -3.003 -53.619 1.00 80.19 129 MET A CA 1
ATOM 977 C C . MET A 1 129 ? 15.670 -3.942 -54.320 1.00 80.19 129 MET A C 1
ATOM 979 O O . MET A 1 129 ? 16.623 -3.467 -54.928 1.00 80.19 129 MET A O 1
ATOM 983 N N . GLN A 1 130 ? 15.440 -5.257 -54.282 1.00 81.12 130 GLN A N 1
ATOM 984 C CA . GLN A 1 130 ? 16.316 -6.247 -54.924 1.00 81.12 130 GLN A CA 1
ATOM 985 C C . GLN A 1 130 ? 16.180 -6.282 -56.451 1.00 81.12 130 GLN A C 1
ATOM 987 O O . GLN A 1 130 ? 17.160 -6.558 -57.136 1.00 81.12 130 GLN A O 1
ATOM 992 N N . VAL A 1 131 ? 14.997 -5.981 -56.996 1.00 77.25 131 VAL A N 1
ATOM 993 C CA . VAL A 1 131 ? 14.764 -5.978 -58.453 1.00 77.25 131 VAL A CA 1
ATOM 994 C C . VAL A 1 131 ? 15.358 -4.732 -59.144 1.00 77.25 131 VAL A C 1
ATOM 996 O O . VAL A 1 131 ? 15.494 -4.725 -60.364 1.00 77.25 131 VAL A O 1
ATOM 999 N N . GLY A 1 132 ? 15.802 -3.716 -58.389 1.00 62.03 132 GLY A N 1
ATOM 1000 C CA . GLY A 1 132 ? 16.415 -2.492 -58.923 1.00 62.03 132 GLY A CA 1
ATOM 1001 C C . GLY A 1 132 ? 15.455 -1.634 -59.775 1.00 62.03 132 GLY A C 1
ATOM 1002 O O . GLY A 1 132 ? 14.411 -2.111 -60.227 1.00 62.03 132 GLY A O 1
ATOM 1003 N N . PRO A 1 133 ? 15.754 -0.341 -60.006 1.00 64.62 133 PRO A N 1
ATOM 1004 C CA . PRO A 1 133 ? 14.957 0.507 -60.890 1.00 64.62 133 PRO A CA 1
ATOM 1005 C C . PRO A 1 133 ? 15.227 0.119 -62.352 1.00 64.62 133 PRO A C 1
ATOM 1007 O O . PRO A 1 133 ? 16.059 0.709 -63.038 1.00 64.62 133 PRO A O 1
ATOM 1010 N N . GLY A 1 134 ? 14.546 -0.921 -62.827 1.00 54.28 134 GLY A N 1
ATOM 1011 C CA . GLY A 1 134 ? 14.560 -1.311 -64.231 1.00 54.28 134 GLY A CA 1
ATOM 1012 C C . GLY A 1 134 ? 13.888 -0.247 -65.102 1.00 54.28 134 GLY A C 1
ATOM 1013 O O . GLY A 1 134 ? 12.674 -0.099 -65.050 1.00 54.28 134 GLY A O 1
ATOM 1014 N N . MET A 1 135 ? 14.703 0.450 -65.904 1.00 56.56 135 MET A N 1
ATOM 1015 C CA . MET A 1 135 ? 14.350 1.253 -67.086 1.00 56.56 135 MET A CA 1
ATOM 1016 C C . MET A 1 135 ? 13.283 2.345 -66.906 1.00 56.56 135 MET A C 1
ATOM 1018 O O . MET A 1 135 ? 12.099 2.076 -67.051 1.00 56.56 135 MET A O 1
ATOM 1022 N N . GLN A 1 136 ? 13.733 3.603 -66.791 1.00 52.00 136 GLN A N 1
ATOM 1023 C CA . GLN A 1 136 ? 13.419 4.654 -67.777 1.00 52.00 136 GLN A CA 1
ATOM 1024 C C . GLN A 1 136 ? 14.558 5.687 -67.833 1.00 52.00 136 GLN A C 1
ATOM 1026 O O . GLN A 1 136 ? 14.584 6.671 -67.103 1.00 52.00 136 GLN A O 1
ATOM 1031 N N . ALA A 1 137 ? 15.501 5.450 -68.742 1.00 48.44 137 ALA A N 1
ATOM 1032 C CA . ALA A 1 137 ? 16.194 6.511 -69.458 1.00 48.44 137 ALA A CA 1
ATOM 1033 C C . ALA A 1 137 ? 15.772 6.371 -70.926 1.00 48.44 137 ALA A C 1
ATOM 1035 O O . ALA A 1 137 ? 15.781 5.250 -71.427 1.00 48.44 137 ALA A O 1
ATOM 1036 N N . VAL A 1 138 ? 15.342 7.467 -71.560 1.00 46.38 138 VAL A N 1
ATOM 1037 C CA . VAL A 1 138 ? 15.744 7.978 -72.893 1.00 46.38 138 VAL A CA 1
ATOM 1038 C C . VAL A 1 138 ? 14.660 8.934 -73.424 1.00 46.38 138 VAL A C 1
ATOM 1040 O O . VAL A 1 138 ? 13.602 8.498 -73.863 1.00 46.38 138 VAL A O 1
ATOM 1043 N N . ALA A 1 139 ? 14.977 10.233 -73.414 1.00 38.06 139 ALA A N 1
ATOM 1044 C CA . ALA A 1 139 ? 14.687 11.231 -74.459 1.00 38.06 139 ALA A CA 1
ATOM 1045 C C . ALA A 1 139 ? 15.411 12.533 -74.033 1.00 38.06 139 ALA A C 1
ATOM 1047 O O . ALA A 1 139 ? 14.956 13.225 -73.130 1.00 38.06 139 ALA A O 1
ATOM 1048 N N . ALA A 1 140 ? 16.689 12.747 -74.383 1.00 37.19 140 ALA A N 1
ATOM 1049 C CA . ALA A 1 140 ? 17.162 13.363 -75.639 1.00 37.19 140 ALA A CA 1
ATOM 1050 C C . ALA A 1 140 ? 16.450 14.709 -75.923 1.00 37.19 140 ALA A C 1
ATOM 1052 O O . ALA A 1 140 ? 15.296 14.718 -76.329 1.00 37.19 140 ALA A O 1
ATOM 1053 N N . VAL A 1 141 ? 17.006 15.848 -75.479 1.00 47.16 141 VAL A N 1
ATOM 1054 C CA . VAL A 1 141 ? 17.903 16.760 -76.240 1.00 47.16 141 VAL A CA 1
ATOM 1055 C C . VAL A 1 141 ? 17.271 17.304 -77.524 1.00 47.16 141 VAL A C 1
ATOM 1057 O O . VAL A 1 141 ? 17.250 16.561 -78.492 1.00 47.16 141 VAL A O 1
ATOM 1060 N N . VAL A 1 142 ? 16.913 18.602 -77.562 1.00 37.03 142 VAL A N 1
ATOM 1061 C CA . VAL A 1 142 ? 17.005 19.492 -78.749 1.00 37.03 142 VAL A CA 1
ATOM 1062 C C . VAL A 1 142 ? 17.155 20.975 -78.309 1.00 37.03 142 VAL A C 1
ATOM 1064 O O . VAL A 1 142 ? 16.205 21.608 -77.866 1.00 37.03 142 VAL A O 1
ATOM 1067 N N . THR A 1 143 ? 18.404 21.458 -78.404 1.00 36.22 143 THR A N 1
ATOM 1068 C CA . THR A 1 143 ? 18.937 22.793 -78.805 1.00 36.22 143 THR A CA 1
ATOM 1069 C C . THR A 1 143 ? 18.466 24.145 -78.214 1.00 36.22 143 THR A C 1
ATOM 1071 O O . THR A 1 143 ? 17.319 24.559 -78.338 1.00 36.22 143 THR A O 1
ATOM 1074 N N . ALA A 1 144 ? 19.481 24.882 -77.727 1.00 37.81 144 ALA A N 1
ATOM 1075 C CA . ALA A 1 144 ? 19.642 26.341 -77.515 1.00 37.81 144 ALA A CA 1
ATOM 1076 C C . ALA A 1 144 ? 19.589 27.157 -78.859 1.00 37.81 144 ALA A C 1
ATOM 1078 O O . ALA A 1 144 ? 19.365 26.486 -79.869 1.00 37.81 144 ALA A O 1
ATOM 1079 N N . PRO A 1 145 ? 19.867 28.499 -78.989 1.00 53.28 145 PRO A N 1
ATOM 1080 C CA . PRO A 1 145 ? 20.608 29.405 -78.076 1.00 53.28 145 PRO A CA 1
ATOM 1081 C C . PRO A 1 145 ? 20.290 30.945 -78.062 1.00 53.28 145 PRO A C 1
ATOM 1083 O O . PRO A 1 145 ? 19.479 31.461 -78.817 1.00 53.28 145 PRO A O 1
ATOM 1086 N N . MET A 1 146 ? 21.043 31.649 -77.192 1.00 36.50 146 MET A N 1
ATOM 1087 C CA . MET A 1 146 ? 21.669 32.999 -77.287 1.00 36.50 146 MET A CA 1
ATOM 1088 C C . MET A 1 146 ? 20.872 34.303 -77.517 1.00 36.50 146 MET A C 1
ATOM 1090 O O . MET A 1 146 ? 20.413 34.562 -78.620 1.00 36.50 146 MET A O 1
ATOM 1094 N N . VAL A 1 147 ? 21.008 35.226 -76.546 1.00 35.56 147 VAL A N 1
ATOM 1095 C CA . VAL A 1 147 ? 21.385 36.657 -76.716 1.00 35.56 147 VAL A CA 1
ATOM 1096 C C . VAL A 1 147 ? 22.224 37.049 -75.473 1.00 35.56 147 VAL A C 1
ATOM 1098 O O . VAL A 1 147 ? 21.720 36.983 -74.358 1.00 35.56 147 VAL A O 1
ATOM 1101 N N . ALA A 1 148 ? 23.564 37.073 -75.555 1.00 38.38 148 ALA A N 1
ATOM 1102 C CA . ALA A 1 148 ? 24.438 38.265 -75.633 1.00 38.38 148 ALA A CA 1
ATOM 1103 C C . ALA A 1 148 ? 24.080 39.375 -74.611 1.00 38.38 148 ALA A C 1
ATOM 1105 O O . ALA A 1 148 ? 23.054 40.021 -74.739 1.00 38.38 148 ALA A O 1
ATOM 1106 N N . ALA A 1 149 ? 24.807 39.551 -73.504 1.00 38.50 149 ALA A N 1
ATOM 1107 C CA . ALA A 1 149 ? 26.135 40.171 -73.353 1.00 38.50 149 ALA A CA 1
ATOM 1108 C C . ALA A 1 149 ? 25.999 41.521 -72.622 1.00 38.50 149 ALA A C 1
ATOM 1110 O O . ALA A 1 149 ? 25.354 42.424 -73.146 1.00 38.50 149 ALA A O 1
ATOM 1111 N N 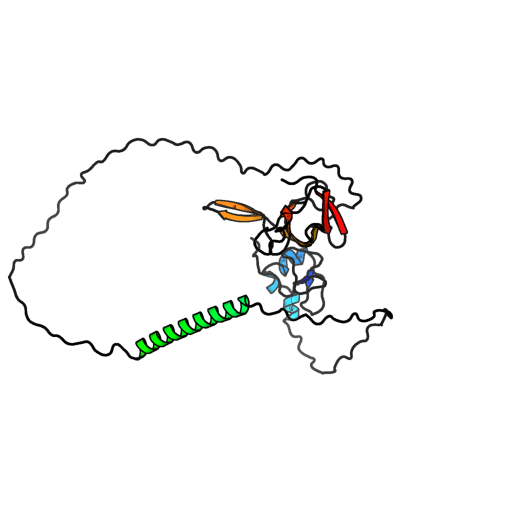. GLN A 1 150 ? 26.645 41.666 -71.458 1.00 38.69 150 GLN A N 1
ATOM 1112 C CA . GLN A 1 150 ? 27.651 42.708 -71.186 1.00 38.69 150 GLN A CA 1
ATOM 1113 C C . GLN A 1 150 ? 28.057 42.736 -69.706 1.00 38.69 150 GLN A C 1
ATOM 1115 O O . GLN A 1 150 ? 27.231 42.712 -68.798 1.00 38.69 150 GLN A O 1
ATOM 1120 N N . SER A 1 151 ? 29.370 42.782 -69.512 1.00 45.91 151 SER A N 1
ATOM 1121 C CA . SER A 1 151 ? 30.086 42.897 -68.248 1.00 45.91 151 SER A CA 1
ATOM 1122 C C . SER A 1 151 ? 30.331 44.370 -67.940 1.00 45.91 151 SER A C 1
ATOM 1124 O O . SER A 1 151 ? 30.876 45.044 -68.808 1.00 45.91 151 SER A O 1
ATOM 1126 N N . VAL A 1 152 ? 30.061 44.845 -66.719 1.00 40.34 152 VAL A N 1
ATOM 1127 C CA . VAL A 1 152 ? 30.798 45.983 -66.140 1.00 40.34 152 VAL A CA 1
ATOM 1128 C C . VAL A 1 152 ? 30.895 45.833 -64.620 1.00 40.34 152 VAL A C 1
ATOM 1130 O O . VAL A 1 152 ? 29.897 45.737 -63.912 1.00 40.34 152 VAL A O 1
ATOM 1133 N N . THR A 1 153 ? 32.139 45.813 -64.156 1.00 45.22 153 THR A N 1
ATOM 1134 C CA . THR A 1 153 ? 32.611 45.965 -62.779 1.00 45.22 153 THR A CA 1
ATOM 1135 C C . THR A 1 153 ? 32.285 47.352 -62.223 1.00 45.22 153 THR A C 1
ATOM 1137 O O . THR A 1 153 ? 32.656 48.331 -62.860 1.00 45.22 153 THR A O 1
ATOM 1140 N N . ALA A 1 154 ? 31.714 47.442 -61.016 1.00 40.44 154 ALA A N 1
ATOM 1141 C CA . ALA A 1 154 ? 32.006 48.507 -60.045 1.00 40.44 154 ALA A CA 1
ATOM 1142 C C . ALA A 1 154 ? 31.336 48.216 -58.687 1.00 40.44 154 ALA A C 1
ATOM 1144 O O . ALA A 1 154 ? 30.115 48.217 -58.569 1.00 40.44 154 ALA A O 1
ATOM 1145 N N . GLU A 1 155 ? 32.161 48.006 -57.665 1.00 55.09 155 GLU A N 1
ATOM 1146 C CA . GLU A 1 155 ? 31.847 48.257 -56.255 1.00 55.09 155 GLU A CA 1
ATOM 1147 C C . GLU A 1 155 ? 32.102 49.755 -56.001 1.00 55.09 155 GLU A C 1
ATOM 1149 O O . GLU A 1 155 ? 33.112 50.282 -56.482 1.00 55.09 155 GLU A O 1
ATOM 1154 N N . PRO A 1 156 ? 31.170 50.481 -55.357 1.00 49.84 156 PRO A N 1
ATOM 1155 C CA . PRO A 1 156 ? 31.398 50.819 -53.952 1.00 49.84 156 PRO A CA 1
ATOM 1156 C C . PRO A 1 156 ? 30.131 50.877 -53.079 1.00 49.84 156 PRO A C 1
ATOM 1158 O O . PRO A 1 156 ? 29.044 51.261 -53.504 1.00 49.84 156 PRO A O 1
ATOM 1161 N N . SER A 1 157 ? 30.337 50.545 -51.805 1.00 45.34 157 SER A N 1
ATOM 1162 C CA . SER A 1 157 ? 29.475 50.885 -50.665 1.00 45.34 157 SER A CA 1
ATOM 1163 C C . SER A 1 157 ? 29.252 52.407 -50.587 1.00 45.34 157 SER A C 1
ATOM 1165 O O . SER A 1 157 ? 30.191 53.162 -50.858 1.00 45.34 157 SER A O 1
ATOM 1167 N N . PRO A 1 158 ? 28.048 52.889 -50.218 1.00 51.91 158 PRO A N 1
ATOM 1168 C CA . PRO A 1 158 ? 27.871 53.316 -48.827 1.00 51.91 158 PRO A CA 1
ATOM 1169 C C . PRO A 1 158 ? 26.449 53.146 -48.244 1.00 51.91 158 PRO A C 1
ATOM 1171 O O . PRO A 1 158 ? 25.437 53.223 -48.931 1.00 51.91 158 PRO A O 1
ATOM 1174 N N . THR A 1 159 ? 26.427 52.966 -46.920 1.00 51.44 159 THR A N 1
ATOM 1175 C CA . THR A 1 159 ? 25.563 53.611 -45.908 1.00 51.44 159 THR A CA 1
ATOM 1176 C C . THR A 1 159 ? 24.231 54.237 -46.348 1.00 51.44 159 THR A C 1
ATOM 1178 O O . THR A 1 159 ? 24.253 55.221 -47.079 1.00 51.44 159 THR A O 1
ATOM 1181 N N . SER A 1 160 ? 23.116 53.760 -45.766 1.00 41.69 160 SER A N 1
ATOM 1182 C CA . SER A 1 160 ? 21.871 54.459 -45.320 1.00 41.69 160 SER A CA 1
ATOM 1183 C C . SER A 1 160 ? 20.841 53.358 -44.996 1.00 41.69 160 SER A C 1
ATOM 1185 O O . SER A 1 160 ? 20.603 52.503 -45.835 1.00 41.69 160 SER A O 1
ATOM 1187 N N . GLU A 1 161 ? 20.354 53.143 -43.772 1.00 51.59 161 GLU A N 1
ATOM 1188 C CA . GLU A 1 161 ? 19.266 53.871 -43.088 1.00 51.59 161 GLU A CA 1
ATOM 1189 C C . GLU A 1 161 ? 18.221 52.820 -42.647 1.00 51.59 161 GLU A C 1
ATOM 1191 O O . GLU A 1 161 ? 17.698 52.095 -43.493 1.00 51.59 161 GLU A O 1
ATOM 1196 N N . PRO A 1 162 ? 17.893 52.681 -41.351 1.00 46.66 162 PRO A N 1
ATOM 1197 C CA . PRO A 1 162 ? 16.716 51.939 -40.928 1.00 46.66 162 PRO A CA 1
ATOM 1198 C C . PRO A 1 162 ? 15.559 52.913 -40.690 1.00 46.66 162 PRO A C 1
ATOM 1200 O O . PRO A 1 162 ? 15.488 53.577 -39.656 1.00 46.66 162 PRO A O 1
ATOM 1203 N N . ALA A 1 163 ? 14.623 52.955 -41.636 1.00 43.03 163 ALA A N 1
ATOM 1204 C CA . ALA A 1 163 ? 13.305 53.536 -41.442 1.00 43.03 163 ALA A CA 1
ATOM 1205 C C . ALA A 1 163 ? 12.313 52.427 -41.069 1.00 43.03 163 ALA A C 1
ATOM 1207 O O . ALA A 1 163 ? 12.023 51.552 -41.879 1.00 43.03 163 ALA A O 1
ATOM 1208 N N . LEU A 1 164 ? 11.800 52.469 -39.838 1.00 46.03 164 LEU A N 1
ATOM 1209 C CA . LEU A 1 164 ? 10.368 52.625 -39.544 1.00 46.03 164 LEU A CA 1
ATOM 1210 C C . LEU A 1 164 ? 10.102 52.319 -38.069 1.00 46.03 164 LEU A C 1
ATOM 1212 O O . LEU A 1 164 ? 10.184 51.186 -37.600 1.00 46.03 164 LEU A O 1
ATOM 1216 N N . ALA A 1 165 ? 9.734 53.377 -37.354 1.00 46.41 165 ALA A N 1
ATOM 1217 C CA . ALA A 1 165 ? 9.050 53.291 -36.083 1.00 46.41 165 ALA A CA 1
ATOM 1218 C C . ALA A 1 165 ? 7.632 52.738 -36.295 1.00 46.41 165 ALA A C 1
ATOM 1220 O O . ALA A 1 165 ? 6.914 53.180 -37.193 1.00 46.41 165 ALA A O 1
ATOM 1221 N N . SER A 1 166 ? 7.203 51.832 -35.417 1.00 43.12 166 SER A N 1
ATOM 1222 C CA . SER A 1 166 ? 5.783 51.613 -35.158 1.00 43.12 166 SER A CA 1
ATOM 1223 C C . SER A 1 166 ? 5.546 51.405 -33.662 1.00 43.12 166 SER A C 1
ATOM 1225 O O . SER A 1 166 ? 6.018 50.458 -33.039 1.00 43.12 166 SER A O 1
ATOM 1227 N N . THR A 1 167 ? 4.860 52.401 -33.122 1.00 45.44 167 THR A N 1
ATOM 1228 C CA . THR A 1 167 ? 4.257 52.613 -31.807 1.00 45.44 167 THR A CA 1
ATOM 1229 C C . THR A 1 167 ? 3.584 51.398 -31.151 1.00 45.44 167 THR A C 1
ATOM 1231 O O . THR A 1 167 ? 2.734 50.771 -31.774 1.00 45.44 167 THR A O 1
ATOM 1234 N N . ALA A 1 168 ? 3.814 51.200 -29.840 1.00 46.62 168 ALA A N 1
ATOM 1235 C CA . ALA A 1 168 ? 2.769 50.818 -28.869 1.00 46.62 168 ALA A CA 1
ATOM 1236 C C . ALA A 1 168 ? 3.187 51.114 -27.395 1.00 46.62 168 ALA A C 1
ATOM 1238 O O . ALA A 1 168 ? 4.361 50.940 -27.066 1.00 46.62 168 ALA A O 1
ATOM 1239 N N . PRO A 1 169 ? 2.263 51.565 -26.512 1.00 57.22 169 PRO A N 1
ATOM 1240 C CA . PRO A 1 169 ? 2.538 52.068 -25.153 1.00 57.22 169 PRO A CA 1
ATOM 1241 C C . PRO A 1 169 ? 2.224 51.033 -24.031 1.00 57.22 169 PRO A C 1
ATOM 1243 O O . PRO A 1 169 ? 2.084 49.846 -24.308 1.00 57.22 169 PRO A O 1
ATOM 1246 N N . PRO A 1 170 ? 2.113 51.469 -22.758 1.00 50.38 170 PRO A N 1
ATOM 1247 C CA . PRO A 1 170 ? 3.032 51.197 -21.655 1.00 50.38 170 PRO A CA 1
ATOM 1248 C C . PRO A 1 170 ? 2.839 49.837 -20.951 1.00 50.38 170 PRO A C 1
ATOM 1250 O O . PRO A 1 170 ? 1.761 49.244 -20.932 1.00 50.38 170 PRO A O 1
ATOM 1253 N N . ALA A 1 171 ? 3.897 49.390 -20.270 1.00 50.34 171 ALA A N 1
ATOM 1254 C CA . ALA A 1 171 ? 3.870 48.258 -19.352 1.00 50.34 171 ALA A CA 1
ATOM 1255 C C . ALA A 1 171 ? 2.873 48.506 -18.205 1.00 50.34 171 ALA A C 1
ATOM 1257 O O . ALA A 1 171 ? 3.139 49.268 -17.276 1.00 50.34 171 ALA A O 1
ATOM 1258 N N . THR A 1 172 ? 1.728 47.828 -18.258 1.00 43.31 172 THR A N 1
ATOM 1259 C CA . THR A 1 172 ? 0.869 47.643 -17.089 1.00 43.31 172 THR A CA 1
ATOM 1260 C C . THR A 1 172 ? 1.476 46.519 -16.262 1.00 43.31 172 THR A C 1
ATOM 1262 O O . THR A 1 172 ? 1.494 45.364 -16.684 1.00 43.31 172 THR A O 1
ATOM 1265 N N . ALA A 1 173 ? 2.006 46.858 -15.091 1.00 48.81 173 ALA A N 1
ATOM 1266 C CA . ALA A 1 173 ? 2.370 45.881 -14.081 1.00 48.81 173 ALA A CA 1
ATOM 1267 C C . ALA A 1 173 ? 1.085 45.213 -13.571 1.00 48.81 173 ALA A C 1
ATOM 1269 O O . ALA A 1 173 ? 0.394 45.739 -12.700 1.00 48.81 173 ALA A O 1
ATOM 1270 N N . THR A 1 174 ? 0.741 44.052 -14.123 1.00 42.91 174 THR A N 1
ATOM 1271 C CA . THR A 1 174 ? -0.215 43.156 -13.477 1.00 42.91 174 THR A CA 1
ATOM 1272 C C . THR A 1 174 ? 0.493 42.534 -12.281 1.00 42.91 174 THR A C 1
ATOM 1274 O O . THR A 1 174 ? 1.354 41.667 -12.425 1.00 42.91 174 THR A O 1
ATOM 1277 N N . LEU A 1 175 ? 0.147 43.033 -11.095 1.00 45.62 175 LEU A N 1
ATOM 1278 C CA . LEU A 1 175 ? 0.455 42.410 -9.816 1.00 45.62 175 LEU A CA 1
ATOM 1279 C C . LEU A 1 175 ? 0.053 40.933 -9.888 1.00 45.62 175 LEU A C 1
ATOM 1281 O O . LEU A 1 175 ? -1.121 40.598 -10.039 1.00 45.62 175 LEU A O 1
ATOM 1285 N N . VAL A 1 176 ? 1.051 40.058 -9.810 1.00 46.41 176 VAL A N 1
ATOM 1286 C CA . VAL A 1 176 ? 0.863 38.625 -9.601 1.00 46.41 176 VAL A CA 1
ATOM 1287 C C . VAL A 1 176 ? 0.078 38.474 -8.292 1.00 46.41 176 VAL A C 1
ATOM 1289 O O . VAL A 1 176 ? 0.565 38.947 -7.262 1.00 46.41 176 VAL A O 1
ATOM 1292 N N . PRO A 1 177 ? -1.128 37.875 -8.287 1.00 58.91 177 PRO A N 1
ATOM 1293 C CA . PRO A 1 177 ? -1.813 37.598 -7.035 1.00 58.91 177 PRO A CA 1
ATOM 1294 C C . PRO A 1 177 ? -0.923 36.668 -6.199 1.00 58.91 177 PRO A C 1
ATOM 1296 O O . PRO A 1 177 ? -0.339 35.731 -6.759 1.00 58.91 177 PRO A O 1
ATOM 1299 N N . PRO A 1 178 ? -0.769 36.914 -4.887 1.00 53.75 178 PRO A N 1
ATOM 1300 C CA . PRO A 1 178 ? 0.011 36.036 -4.036 1.00 53.75 178 PRO A CA 1
ATOM 1301 C C . PRO A 1 178 ? -0.537 34.617 -4.160 1.00 53.75 178 PRO A C 1
ATOM 1303 O O . PRO A 1 178 ? -1.738 34.373 -4.046 1.00 53.75 178 PRO A O 1
ATOM 1306 N N . LEU A 1 179 ? 0.385 33.706 -4.460 1.00 48.97 179 LEU A N 1
ATOM 1307 C CA . LEU A 1 179 ? 0.173 32.275 -4.549 1.00 48.97 179 LEU A CA 1
ATOM 1308 C C . LEU A 1 179 ? -0.494 31.831 -3.244 1.00 48.97 179 LEU A C 1
ATOM 1310 O O . LEU A 1 179 ? 0.158 31.784 -2.200 1.00 48.97 179 LEU A O 1
ATOM 1314 N N . ALA A 1 180 ? -1.801 31.567 -3.292 1.00 48.59 180 ALA A N 1
ATOM 1315 C CA . ALA A 1 180 ? -2.481 30.938 -2.177 1.00 48.59 180 ALA A CA 1
ATOM 1316 C C . ALA A 1 180 ? -1.723 29.635 -1.860 1.00 48.59 180 ALA A C 1
ATOM 1318 O O . ALA A 1 180 ? -1.399 28.885 -2.792 1.00 48.59 180 ALA A O 1
ATOM 1319 N N . PRO A 1 181 ? -1.376 29.377 -0.587 1.00 55.78 181 PRO A N 1
ATOM 1320 C CA . PRO A 1 181 ? -0.758 28.118 -0.202 1.00 55.78 181 PRO A CA 1
ATOM 1321 C C . PRO A 1 181 ? -1.649 26.954 -0.663 1.00 55.78 181 PRO A C 1
ATOM 1323 O O . PRO A 1 181 ? -2.868 27.128 -0.765 1.00 55.78 181 PRO A O 1
ATOM 1326 N N . PRO A 1 182 ? -1.069 25.779 -0.983 1.00 49.12 182 PRO A N 1
ATOM 1327 C CA . PRO A 1 182 ? -1.863 24.620 -1.358 1.00 49.12 182 PRO A CA 1
ATOM 1328 C C . PRO A 1 182 ? -2.903 24.391 -0.267 1.00 49.12 182 PRO A C 1
ATOM 1330 O O . PRO A 1 182 ? -2.545 24.251 0.900 1.00 49.12 182 PRO A O 1
ATOM 1333 N N . THR A 1 183 ? -4.178 24.405 -0.650 1.00 44.19 183 THR A N 1
ATOM 1334 C CA . THR A 1 183 ? -5.290 24.066 0.229 1.00 44.19 183 THR A CA 1
ATOM 1335 C C . THR A 1 183 ? -5.007 22.687 0.812 1.00 44.19 183 THR A C 1
ATOM 1337 O O . THR A 1 183 ? -5.134 21.672 0.126 1.00 44.19 183 THR A O 1
ATOM 1340 N N . SER A 1 184 ? -4.543 22.661 2.060 1.00 41.50 184 SER A N 1
ATOM 1341 C CA . SER A 1 184 ? -4.598 21.483 2.905 1.00 41.50 184 SER A CA 1
ATOM 1342 C C . SER A 1 184 ? -6.057 21.056 2.925 1.00 41.50 184 SER A C 1
ATOM 1344 O O . SER A 1 184 ? -6.921 21.872 3.251 1.00 41.50 184 SER A O 1
ATOM 1346 N N . ILE A 1 185 ? -6.342 19.814 2.537 1.00 47.44 185 ILE A N 1
ATOM 1347 C CA . ILE A 1 185 ? -7.628 19.202 2.868 1.00 47.44 185 ILE A CA 1
ATOM 1348 C C . ILE A 1 185 ? -7.744 19.353 4.392 1.00 47.44 185 ILE A C 1
ATOM 1350 O O . ILE A 1 185 ? -6.828 18.890 5.078 1.00 47.44 185 ILE A O 1
ATOM 1354 N N . PRO A 1 186 ? -8.746 20.080 4.920 1.00 39.75 186 PRO A N 1
ATOM 1355 C CA . PRO A 1 186 ? -8.906 20.197 6.357 1.00 39.75 186 PRO A CA 1
ATOM 1356 C C . PRO A 1 186 ? -9.080 18.787 6.912 1.00 39.75 186 PRO A C 1
ATOM 1358 O O . PRO A 1 186 ? -9.929 18.026 6.446 1.00 39.75 186 PRO A O 1
ATOM 1361 N N . GLU A 1 187 ? -8.206 18.430 7.845 1.00 53.31 187 GLU A N 1
ATOM 1362 C CA . GLU A 1 187 ? -8.342 17.227 8.649 1.00 53.31 187 GLU A CA 1
ATOM 1363 C C . GLU A 1 187 ? -9.693 17.329 9.368 1.00 53.31 187 GLU A C 1
ATOM 1365 O O . GLU A 1 187 ? -9.935 18.346 10.024 1.00 53.31 187 GLU A O 1
ATOM 1370 N N . PRO A 1 188 ? -10.617 16.368 9.194 1.00 48.31 188 PRO A N 1
ATOM 1371 C CA . PRO A 1 188 ? -11.830 16.348 9.991 1.00 48.31 188 PRO A CA 1
ATOM 1372 C C . PRO A 1 188 ? -11.425 16.303 11.466 1.00 48.31 188 PRO A C 1
ATOM 1374 O O . PRO A 1 188 ? -10.761 15.357 11.896 1.00 48.31 188 PRO A O 1
ATOM 1377 N N . ASP A 1 189 ? -11.800 17.335 12.227 1.00 49.66 189 ASP A N 1
ATOM 1378 C CA . ASP A 1 189 ? -11.691 17.366 13.687 1.00 49.66 189 ASP A CA 1
ATOM 1379 C C . ASP A 1 189 ? -12.690 16.346 14.252 1.00 49.66 189 ASP A C 1
ATOM 1381 O O . ASP A 1 189 ? -13.801 16.666 14.679 1.00 49.66 189 ASP A O 1
ATOM 1385 N N . LEU A 1 190 ? -12.317 15.070 14.186 1.00 49.88 190 LEU A N 1
ATOM 1386 C CA . LEU A 1 190 ? -13.057 13.995 14.821 1.00 49.88 190 LEU A CA 1
ATOM 1387 C C . LEU A 1 190 ? -12.614 13.899 16.286 1.00 49.88 190 LEU A C 1
ATOM 1389 O O . LEU A 1 190 ? -11.416 13.948 16.581 1.00 49.88 190 LEU A O 1
ATOM 1393 N N . PRO A 1 191 ? -13.554 13.745 17.235 1.00 44.50 191 PRO A N 1
ATOM 1394 C CA . PRO A 1 191 ? -13.213 13.603 18.640 1.00 44.50 191 PRO A CA 1
ATOM 1395 C C . PRO A 1 191 ? -12.316 12.375 18.844 1.00 44.50 191 PRO A C 1
ATOM 1397 O O . PRO A 1 191 ? -12.701 11.246 18.540 1.00 44.50 191 PRO A O 1
ATOM 1400 N N . ALA A 1 192 ? -11.130 12.603 19.412 1.00 53.50 192 ALA A N 1
ATOM 1401 C CA . ALA A 1 192 ? -10.105 11.604 19.721 1.00 53.50 192 ALA A CA 1
ATOM 1402 C C . ALA A 1 192 ? -10.480 10.659 20.884 1.00 53.50 192 ALA A C 1
ATOM 1404 O O . ALA A 1 192 ? -9.637 10.319 21.708 1.00 53.50 192 ALA A O 1
ATOM 1405 N N . ASN A 1 193 ? -11.739 10.227 20.967 1.00 48.25 193 ASN A N 1
ATOM 1406 C CA . ASN A 1 193 ? -12.241 9.366 22.033 1.00 48.25 193 ASN A CA 1
ATOM 1407 C C . ASN A 1 193 ? -12.910 8.116 21.448 1.00 48.25 193 ASN A C 1
ATOM 1409 O O . ASN A 1 193 ? -14.118 7.927 21.565 1.00 48.25 193 ASN A O 1
ATOM 1413 N N . ALA A 1 194 ? -12.107 7.235 20.848 1.00 46.72 194 ALA A N 1
ATOM 1414 C CA . ALA A 1 194 ? -12.478 5.833 20.687 1.00 46.72 194 ALA A CA 1
ATOM 1415 C C . ALA A 1 194 ? -11.780 5.015 21.791 1.00 46.72 194 ALA A C 1
ATOM 1417 O O . ALA A 1 194 ? -10.550 5.059 21.887 1.00 46.72 194 ALA A O 1
ATOM 1418 N N . PRO A 1 195 ? -12.507 4.271 22.643 1.00 43.59 195 PRO A N 1
ATOM 1419 C CA . PRO A 1 195 ? -11.882 3.377 23.609 1.00 43.59 195 PRO A CA 1
ATOM 1420 C C . PRO A 1 195 ? -11.278 2.178 22.864 1.00 43.59 195 PRO A C 1
ATOM 1422 O O . PRO A 1 195 ? -11.980 1.236 22.501 1.00 43.59 195 PRO A O 1
ATOM 1425 N N . ALA A 1 196 ? -9.969 2.204 22.611 1.00 53.69 196 ALA A N 1
ATOM 1426 C CA . ALA A 1 196 ? -9.262 1.073 22.024 1.00 53.69 196 ALA A CA 1
ATOM 1427 C C . ALA A 1 196 ? -8.771 0.143 23.140 1.00 53.69 196 ALA A C 1
ATOM 1429 O O . ALA A 1 196 ? -7.751 0.385 23.777 1.00 53.69 196 ALA A O 1
ATOM 1430 N N . ASN A 1 197 ? -9.468 -0.974 23.342 1.00 56.22 197 ASN A N 1
ATOM 1431 C CA . ASN A 1 197 ? -9.032 -2.077 24.210 1.00 56.22 197 ASN A CA 1
ATOM 1432 C C . ASN A 1 197 ? -7.827 -2.860 23.624 1.00 56.22 197 ASN A C 1
ATOM 1434 O O . ASN A 1 197 ? -7.559 -3.992 24.027 1.00 56.22 197 ASN A O 1
ATOM 1438 N N . TRP A 1 198 ? -7.127 -2.278 22.645 1.00 61.56 198 TRP A N 1
ATOM 1439 C CA . TRP A 1 198 ? -6.056 -2.887 21.866 1.00 61.56 198 TRP A CA 1
ATOM 1440 C C . TRP A 1 198 ? -4.739 -2.165 22.157 1.00 61.56 198 TRP A C 1
ATOM 1442 O O . TRP A 1 198 ? -4.719 -0.933 22.162 1.00 61.56 198 TRP A O 1
ATOM 1452 N N . PRO A 1 199 ? -3.629 -2.890 22.381 1.00 80.06 199 PRO A N 1
ATOM 1453 C CA . PRO A 1 199 ? -2.336 -2.251 22.570 1.00 80.06 199 PRO A CA 1
ATOM 1454 C C . PRO A 1 199 ? -1.968 -1.433 21.317 1.00 80.06 199 PRO A C 1
ATOM 1456 O O . PRO A 1 199 ? -2.126 -1.945 20.202 1.00 80.06 199 PRO A O 1
ATOM 1459 N N . PRO A 1 200 ? -1.460 -0.195 21.467 1.00 86.44 200 PRO A N 1
ATOM 1460 C CA . PRO A 1 200 ? -1.032 0.620 20.335 1.00 86.44 200 PRO A CA 1
ATOM 1461 C C . PRO A 1 200 ? -0.006 -0.119 19.474 1.00 86.44 200 PRO A C 1
ATOM 1463 O O . PRO A 1 200 ? 0.950 -0.709 19.993 1.00 86.44 200 PRO A O 1
ATOM 1466 N N . ALA A 1 201 ? -0.199 -0.102 18.155 1.00 88.06 201 ALA A N 1
ATOM 1467 C CA . ALA A 1 201 ? 0.734 -0.734 17.235 1.00 88.06 201 ALA A CA 1
ATOM 1468 C C . ALA A 1 201 ? 2.095 -0.027 17.263 1.00 88.06 201 ALA A C 1
ATOM 1470 O O . ALA A 1 201 ? 2.170 1.196 17.334 1.00 88.06 201 ALA A O 1
ATOM 1471 N N . GLN A 1 202 ? 3.172 -0.803 17.141 1.00 87.12 202 GLN A N 1
ATOM 1472 C CA . GLN A 1 202 ? 4.555 -0.301 17.104 1.00 87.12 202 GLN A CA 1
ATOM 1473 C C . GLN A 1 202 ? 5.168 -0.356 15.696 1.00 87.12 202 GLN A C 1
ATOM 1475 O O . GLN A 1 202 ? 6.360 -0.116 15.511 1.00 87.12 202 GLN A O 1
ATOM 1480 N N . SER A 1 203 ? 4.368 -0.711 14.692 1.00 87.00 203 SER A N 1
ATOM 1481 C CA . SER A 1 203 ? 4.803 -0.828 13.305 1.00 87.00 203 SER A CA 1
ATOM 1482 C C . SER A 1 203 ? 3.668 -0.486 12.335 1.00 87.00 203 SER A C 1
ATOM 1484 O O . SER A 1 203 ? 2.500 -0.548 12.731 1.00 87.00 203 SER A O 1
ATOM 1486 N N . PRO A 1 204 ? 3.989 -0.190 11.061 1.00 89.44 204 PRO A N 1
ATOM 1487 C CA . PRO A 1 204 ? 2.991 0.086 10.034 1.00 89.44 204 PRO A CA 1
ATOM 1488 C C . PRO A 1 204 ? 1.962 -1.044 9.852 1.00 89.44 204 PRO A C 1
ATOM 1490 O O . PRO A 1 204 ? 2.293 -2.218 10.061 1.00 89.44 204 PRO A O 1
ATOM 1493 N N . PRO A 1 205 ? 0.736 -0.717 9.404 1.00 91.12 205 PRO A N 1
ATOM 1494 C CA . PRO A 1 205 ? -0.234 -1.711 8.971 1.00 91.12 205 PRO A CA 1
ATOM 1495 C C . PRO A 1 205 ? 0.285 -2.494 7.763 1.00 91.12 205 PRO A C 1
ATOM 1497 O O . PRO A 1 205 ? 0.990 -1.979 6.900 1.00 91.12 205 PRO A O 1
ATOM 1500 N N . THR A 1 206 ? -0.093 -3.763 7.716 1.00 90.94 206 THR A N 1
ATOM 1501 C CA . THR A 1 206 ? 0.379 -4.761 6.748 1.00 90.94 206 THR A CA 1
ATOM 1502 C C . THR A 1 206 ? -0.725 -5.268 5.828 1.00 90.94 206 THR A C 1
ATOM 1504 O O . THR A 1 206 ? -0.439 -5.762 4.738 1.00 90.94 206 THR A O 1
ATOM 1507 N N . ARG A 1 207 ? -1.991 -5.145 6.242 1.00 93.25 207 ARG A N 1
ATOM 1508 C CA . ARG A 1 207 ? -3.161 -5.592 5.482 1.00 93.25 207 ARG A CA 1
ATOM 1509 C C . ARG A 1 207 ? -4.393 -4.796 5.898 1.00 93.25 207 ARG A C 1
ATOM 1511 O O . ARG A 1 207 ? -4.512 -4.395 7.054 1.00 93.25 207 ARG A O 1
ATOM 1518 N N . LEU A 1 208 ? -5.286 -4.569 4.946 1.00 94.88 208 LEU A N 1
ATOM 1519 C CA . LEU A 1 208 ? -6.539 -3.844 5.110 1.00 94.88 208 LEU A CA 1
ATOM 1520 C C . LEU A 1 208 ? -7.671 -4.713 4.579 1.00 94.88 208 LEU A C 1
ATOM 1522 O O . LEU A 1 208 ? -7.599 -5.199 3.448 1.00 94.88 208 LEU A O 1
ATOM 1526 N N . THR A 1 209 ? -8.724 -4.862 5.377 1.00 95.69 209 THR A N 1
ATOM 1527 C CA . THR A 1 209 ? -9.940 -5.553 4.957 1.00 95.69 209 THR A CA 1
ATOM 1528 C C . THR A 1 209 ? -11.180 -4.703 5.186 1.00 95.69 209 THR A C 1
ATOM 1530 O O . THR A 1 209 ? -11.324 -4.086 6.241 1.00 95.69 209 THR A O 1
ATOM 1533 N N . ILE A 1 210 ? -12.097 -4.725 4.218 1.00 95.75 210 ILE A N 1
ATOM 1534 C CA . ILE A 1 210 ? -13.425 -4.109 4.318 1.00 95.75 210 ILE A CA 1
ATOM 1535 C C . ILE A 1 210 ? -14.438 -5.134 3.811 1.00 95.75 210 ILE A C 1
ATOM 1537 O O . ILE A 1 210 ? -14.610 -5.319 2.601 1.00 95.75 210 ILE A O 1
ATOM 1541 N N . ALA A 1 211 ? -15.098 -5.823 4.745 1.00 93.12 211 ALA A N 1
ATOM 1542 C CA . ALA A 1 211 ? -15.967 -6.958 4.437 1.00 93.12 211 ALA A CA 1
ATOM 1543 C C . ALA A 1 211 ? -17.117 -6.575 3.494 1.00 93.12 211 ALA A C 1
ATOM 1545 O O . ALA A 1 211 ? -17.425 -7.323 2.566 1.00 93.12 211 ALA A O 1
ATOM 1546 N N . ARG A 1 212 ? -17.690 -5.375 3.675 1.00 93.94 212 ARG A N 1
ATOM 1547 C CA . ARG A 1 212 ? -18.807 -4.852 2.873 1.00 93.94 212 ARG A CA 1
ATOM 1548 C C . ARG A 1 212 ? -18.565 -4.929 1.368 1.00 93.94 212 ARG A C 1
ATOM 1550 O O . ARG A 1 212 ? -19.486 -5.205 0.602 1.00 93.94 212 ARG A O 1
ATOM 1557 N N . ILE A 1 213 ? -17.334 -4.658 0.951 1.00 92.62 213 ILE A N 1
ATOM 1558 C CA . ILE A 1 213 ? -16.951 -4.559 -0.459 1.00 92.62 213 ILE A CA 1
ATOM 1559 C C . ILE A 1 213 ? -16.052 -5.719 -0.898 1.00 92.62 213 ILE A C 1
ATOM 1561 O O . ILE A 1 213 ? -15.525 -5.695 -2.008 1.00 92.62 213 ILE A O 1
ATOM 1565 N N . GLY A 1 214 ? -15.875 -6.731 -0.038 1.00 89.94 214 GLY A N 1
ATOM 1566 C CA . GLY A 1 214 ? -14.985 -7.866 -0.285 1.00 89.94 214 GLY A CA 1
ATOM 1567 C C . GLY A 1 214 ? -13.520 -7.459 -0.448 1.00 89.94 214 GLY A C 1
ATOM 1568 O O . GLY A 1 214 ? -12.776 -8.142 -1.149 1.00 89.94 214 GLY A O 1
ATOM 1569 N N . LEU A 1 215 ? -13.115 -6.330 0.144 1.00 92.19 215 LEU A N 1
ATOM 1570 C CA . LEU A 1 215 ? -11.748 -5.843 0.034 1.00 92.19 215 LEU A CA 1
ATOM 1571 C C . LEU A 1 215 ? -10.850 -6.603 1.002 1.00 92.19 215 LEU A C 1
ATOM 1573 O O . LEU A 1 215 ? -11.122 -6.643 2.201 1.00 92.19 215 LEU A O 1
ATOM 1577 N N . ASP A 1 216 ? -9.758 -7.135 0.469 1.00 92.50 216 ASP A N 1
ATOM 1578 C CA . ASP A 1 216 ? -8.680 -7.757 1.221 1.00 92.50 216 ASP A CA 1
ATOM 1579 C C . ASP A 1 216 ? -7.367 -7.530 0.471 1.00 92.50 216 ASP A C 1
ATOM 1581 O O . ASP A 1 216 ? -7.113 -8.149 -0.565 1.00 92.50 216 ASP A O 1
ATOM 1585 N N . VAL A 1 217 ? -6.573 -6.570 0.946 1.00 89.94 217 VAL A N 1
ATOM 1586 C CA . VAL A 1 217 ? -5.375 -6.111 0.239 1.00 89.94 217 VAL A CA 1
ATOM 1587 C C . VAL A 1 217 ? -4.193 -5.921 1.183 1.00 89.94 217 VAL A C 1
ATOM 1589 O O . VAL A 1 217 ? -4.374 -5.542 2.346 1.00 89.94 217 VAL A O 1
ATOM 1592 N N . PRO A 1 218 ? -2.959 -6.140 0.696 1.00 90.50 218 PRO A N 1
ATOM 1593 C CA . PRO A 1 218 ? -1.772 -5.757 1.442 1.00 90.50 218 PRO A CA 1
ATOM 1594 C C . PRO A 1 218 ? -1.707 -4.234 1.599 1.00 90.50 218 PRO A C 1
ATOM 1596 O O . PRO A 1 218 ? -2.153 -3.482 0.729 1.00 90.50 218 PRO A O 1
ATOM 1599 N N . VAL A 1 219 ? -1.111 -3.791 2.704 1.00 87.62 219 VAL A N 1
ATOM 1600 C CA . VAL A 1 219 ? -0.788 -2.386 2.960 1.00 87.62 219 VAL A CA 1
ATOM 1601 C C . VAL A 1 219 ? 0.727 -2.232 2.988 1.00 87.62 219 VAL A C 1
ATOM 1603 O O . VAL A 1 219 ? 1.422 -2.973 3.682 1.00 87.62 219 VAL A O 1
ATOM 1606 N N . LEU A 1 220 ? 1.240 -1.294 2.198 1.00 85.44 220 LEU A N 1
ATOM 1607 C CA . LEU A 1 220 ? 2.664 -1.040 2.016 1.00 85.44 220 LEU A CA 1
ATOM 1608 C C . LEU A 1 220 ? 2.977 0.401 2.399 1.00 85.44 220 LEU A C 1
ATOM 1610 O O . LEU A 1 220 ? 2.281 1.318 1.978 1.00 85.44 220 LEU A O 1
ATOM 1614 N N . THR A 1 221 ? 4.044 0.625 3.156 1.00 80.25 221 THR A N 1
ATOM 1615 C CA . THR A 1 221 ? 4.476 1.984 3.492 1.00 80.25 221 THR A CA 1
ATOM 1616 C C . THR A 1 221 ? 4.952 2.720 2.240 1.00 80.25 221 THR A C 1
ATOM 1618 O O . THR A 1 221 ? 5.833 2.232 1.530 1.00 80.25 221 THR A O 1
ATOM 1621 N N . VAL A 1 222 ? 4.393 3.902 1.990 1.00 73.56 222 VAL A N 1
ATOM 1622 C CA . VAL A 1 222 ? 4.744 4.773 0.864 1.00 73.56 222 VAL A CA 1
ATOM 1623 C C . VAL A 1 222 ? 5.376 6.069 1.360 1.00 73.56 222 VAL A C 1
ATOM 1625 O O . VAL A 1 222 ? 4.986 6.615 2.392 1.00 73.56 222 VAL A O 1
ATOM 1628 N N . THR A 1 223 ? 6.352 6.564 0.602 1.00 58.69 223 THR A N 1
ATOM 1629 C CA . THR A 1 223 ? 6.947 7.898 0.768 1.00 58.69 223 THR A CA 1
ATOM 1630 C C . THR A 1 223 ? 6.308 8.868 -0.226 1.00 58.69 223 THR A C 1
ATOM 1632 O O . THR A 1 223 ? 5.683 8.449 -1.202 1.00 58.69 223 THR A O 1
ATOM 1635 N N . THR A 1 224 ? 6.475 10.169 -0.025 1.00 51.59 224 THR A N 1
ATOM 1636 C CA . THR A 1 224 ? 6.127 11.174 -1.030 1.00 51.59 224 THR A CA 1
ATOM 1637 C C . THR A 1 224 ? 6.952 11.006 -2.311 1.00 51.59 224 THR A C 1
ATOM 1639 O O . THR A 1 224 ? 8.150 10.719 -2.279 1.00 51.59 224 THR A O 1
ATOM 1642 N N . LYS A 1 225 ? 6.304 11.181 -3.466 1.00 50.41 225 LYS A N 1
ATOM 1643 C CA . LYS A 1 225 ? 6.921 11.267 -4.794 1.00 50.41 225 LYS A CA 1
ATOM 1644 C C . LYS A 1 225 ? 6.793 12.691 -5.327 1.00 50.41 225 LYS A C 1
ATOM 1646 O O . LYS A 1 225 ? 5.726 13.290 -5.287 1.00 50.41 225 LYS A O 1
ATOM 1651 N N . VAL A 1 226 ? 7.869 13.237 -5.879 1.00 50.47 226 VAL A N 1
ATOM 1652 C CA . VAL A 1 226 ? 7.814 14.534 -6.562 1.00 50.47 226 VAL A CA 1
ATOM 1653 C C . VAL A 1 226 ? 7.373 14.302 -8.004 1.00 50.47 226 VAL A C 1
ATOM 1655 O O . VAL A 1 226 ? 8.085 13.669 -8.781 1.00 50.47 226 VAL A O 1
ATOM 1658 N N . VAL A 1 227 ? 6.193 14.798 -8.366 1.00 57.38 227 VAL A N 1
ATOM 1659 C CA . VAL A 1 227 ? 5.659 14.742 -9.729 1.00 57.38 227 VAL A CA 1
ATOM 1660 C C . VAL A 1 227 ? 5.833 16.111 -10.373 1.00 57.38 227 VAL A C 1
ATOM 1662 O O . VAL A 1 227 ? 5.407 17.129 -9.831 1.00 57.38 227 VAL A O 1
ATOM 1665 N N . GLN A 1 228 ? 6.468 16.142 -11.542 1.00 44.09 228 GLN A N 1
ATOM 1666 C CA . GLN A 1 228 ? 6.564 17.350 -12.355 1.00 44.09 228 GLN A CA 1
ATOM 1667 C C . GLN A 1 228 ? 5.267 17.517 -13.149 1.00 44.09 228 GLN A C 1
ATOM 1669 O O . GLN A 1 228 ? 4.988 16.730 -14.052 1.00 44.09 228 GLN A O 1
ATOM 1674 N N . GLN A 1 229 ? 4.471 18.533 -12.820 1.00 45.25 229 GLN A N 1
ATOM 1675 C CA . GLN A 1 229 ? 3.247 18.865 -13.549 1.00 45.25 229 GLN A CA 1
ATOM 1676 C C . GLN A 1 229 ? 3.335 20.329 -13.994 1.00 45.25 229 GLN A C 1
ATOM 1678 O O . GLN A 1 229 ? 3.448 21.233 -13.170 1.00 45.25 229 GLN A O 1
ATOM 1683 N N . GLY A 1 230 ? 3.360 20.569 -15.309 1.00 49.12 230 GLY A N 1
ATOM 1684 C CA . GLY A 1 230 ? 3.445 21.926 -15.868 1.00 49.12 230 GLY A CA 1
ATOM 1685 C C . GLY A 1 230 ? 4.727 22.694 -15.506 1.00 49.12 230 GLY A C 1
ATOM 1686 O O . GLY A 1 230 ? 4.669 23.898 -15.280 1.00 49.12 230 GLY A O 1
ATOM 1687 N N . GLY A 1 231 ? 5.873 22.010 -15.393 1.00 51.12 231 GLY A N 1
ATOM 1688 C CA . GLY A 1 231 ? 7.162 22.637 -15.056 1.00 51.12 231 GLY A CA 1
ATOM 1689 C C . GLY A 1 231 ? 7.342 22.996 -13.576 1.00 51.12 231 GLY A C 1
ATOM 1690 O O . GLY A 1 231 ? 8.341 23.618 -13.220 1.00 51.12 231 GLY A O 1
ATOM 1691 N N . ARG A 1 232 ? 6.399 22.604 -12.708 1.00 41.81 232 ARG A N 1
ATOM 1692 C CA . ARG A 1 232 ? 6.510 22.732 -11.252 1.00 41.81 232 ARG A CA 1
ATOM 1693 C C . ARG A 1 232 ? 6.561 21.356 -10.595 1.00 41.81 232 ARG A C 1
ATOM 1695 O O . ARG A 1 232 ? 5.731 20.487 -10.869 1.00 41.81 232 ARG A O 1
ATOM 1702 N N . ALA A 1 233 ? 7.529 21.194 -9.698 1.00 49.84 233 ALA A N 1
ATOM 1703 C CA . ALA A 1 233 ? 7.658 20.028 -8.844 1.00 49.84 233 ALA A CA 1
ATOM 1704 C C . ALA A 1 233 ? 6.566 20.084 -7.770 1.00 49.84 233 ALA A C 1
ATOM 1706 O O . ALA A 1 233 ? 6.569 20.990 -6.937 1.00 49.84 233 ALA A O 1
ATOM 1707 N N . ARG A 1 234 ? 5.627 19.135 -7.794 1.00 45.66 234 ARG A N 1
ATOM 1708 C CA . ARG A 1 234 ? 4.620 18.963 -6.745 1.00 45.66 234 ARG A CA 1
ATOM 1709 C C . ARG A 1 234 ? 4.913 17.685 -5.982 1.00 45.66 234 ARG A C 1
ATOM 1711 O O . ARG A 1 234 ? 5.074 16.626 -6.582 1.00 45.66 234 ARG A O 1
ATOM 1718 N N . GLU A 1 235 ? 4.979 17.783 -4.666 1.00 47.84 235 GLU A N 1
ATOM 1719 C CA . GLU A 1 235 ? 5.053 16.609 -3.809 1.00 47.84 235 GLU A CA 1
ATOM 1720 C C . GLU A 1 235 ? 3.664 15.954 -3.767 1.00 47.84 235 GLU A C 1
ATOM 1722 O O . GLU A 1 235 ? 2.663 16.591 -3.441 1.00 47.84 235 GLU A O 1
ATOM 1727 N N . VAL A 1 236 ? 3.585 14.709 -4.223 1.00 56.81 236 VAL A N 1
ATOM 1728 C CA . VAL A 1 236 ? 2.367 13.901 -4.318 1.00 56.81 236 VAL A CA 1
ATOM 1729 C C . VAL A 1 236 ? 2.609 12.616 -3.538 1.00 56.81 236 VAL A C 1
ATOM 1731 O O . VAL A 1 236 ? 3.728 12.119 -3.481 1.00 56.81 236 VAL A O 1
ATOM 1734 N N . TRP A 1 237 ? 1.577 12.043 -2.935 1.00 59.62 237 TRP A N 1
ATOM 1735 C CA . TRP A 1 237 ? 1.717 10.787 -2.205 1.00 59.62 237 TRP A CA 1
ATOM 1736 C C . TRP A 1 237 ? 2.160 9.645 -3.126 1.00 59.62 237 TRP A C 1
ATOM 1738 O O . TRP A 1 237 ? 1.661 9.504 -4.248 1.00 59.62 237 TRP A O 1
ATOM 1748 N N . GLY A 1 238 ? 3.114 8.840 -2.657 1.00 58.31 238 GLY A N 1
ATOM 1749 C CA . GLY A 1 238 ? 3.485 7.596 -3.316 1.00 58.31 238 GLY A CA 1
ATOM 1750 C C . GLY A 1 238 ? 2.307 6.629 -3.334 1.00 58.31 238 GLY A C 1
ATOM 1751 O O . GLY A 1 238 ? 1.484 6.597 -2.425 1.00 58.31 238 GLY A O 1
ATOM 1752 N N . ASP A 1 239 ? 2.210 5.859 -4.401 1.00 61.28 239 ASP A N 1
ATOM 1753 C CA . ASP A 1 239 ? 1.175 4.874 -4.664 1.00 61.28 239 ASP A CA 1
ATOM 1754 C C . ASP A 1 239 ? 1.820 3.516 -4.933 1.00 61.28 239 ASP A C 1
ATOM 1756 O O . ASP A 1 239 ? 2.954 3.419 -5.407 1.00 61.28 239 ASP A O 1
ATOM 1760 N N . VAL A 1 240 ? 1.089 2.453 -4.612 1.00 61.78 240 VAL A N 1
ATOM 1761 C CA . VAL A 1 240 ? 1.531 1.076 -4.822 1.00 61.78 240 VAL A CA 1
ATOM 1762 C C . VAL A 1 240 ? 0.520 0.330 -5.690 1.00 61.78 240 VAL A C 1
ATOM 1764 O O . VAL A 1 240 ? -0.687 0.445 -5.464 1.00 61.78 240 VAL A O 1
ATOM 1767 N N . PRO A 1 241 ? 0.975 -0.442 -6.692 1.00 64.81 241 PRO A N 1
ATOM 1768 C CA . PRO A 1 241 ? 0.070 -1.238 -7.503 1.00 64.81 241 PRO A CA 1
ATOM 1769 C C . PRO A 1 241 ? -0.509 -2.394 -6.682 1.00 64.81 241 PRO A C 1
ATOM 1771 O O . PRO A 1 241 ? 0.222 -3.100 -5.991 1.00 64.81 241 PRO A O 1
ATOM 1774 N N . ASN A 1 242 ? -1.818 -2.622 -6.806 1.00 71.00 242 ASN A N 1
ATOM 1775 C CA . ASN A 1 242 ? -2.567 -3.702 -6.151 1.00 71.00 242 ASN A CA 1
ATOM 1776 C C . ASN A 1 242 ? -2.471 -3.725 -4.609 1.00 71.00 242 ASN A C 1
ATOM 1778 O O . ASN A 1 242 ? -2.653 -4.781 -4.004 1.00 71.00 242 ASN A O 1
ATOM 1782 N N . ALA A 1 243 ? -2.190 -2.589 -3.967 1.00 82.94 243 ALA A N 1
ATOM 1783 C CA . ALA A 1 243 ? -2.057 -2.490 -2.515 1.00 82.94 243 ALA A CA 1
ATOM 1784 C C . ALA A 1 243 ? -2.585 -1.145 -1.991 1.00 82.94 243 ALA A C 1
ATOM 1786 O O . ALA A 1 243 ? -2.707 -0.180 -2.747 1.00 82.94 243 ALA A O 1
ATOM 1787 N N . GLY A 1 244 ? -2.881 -1.080 -0.693 1.00 85.75 244 GLY A N 1
ATOM 1788 C CA . GLY A 1 244 ? -3.038 0.190 0.014 1.00 85.75 244 GLY A CA 1
ATOM 1789 C C . GLY A 1 244 ? -1.667 0.779 0.349 1.00 85.75 244 GLY A C 1
ATOM 1790 O O . GLY A 1 244 ? -0.765 0.056 0.764 1.00 85.75 244 GLY A O 1
ATOM 1791 N N . GLY A 1 245 ? -1.491 2.080 0.173 1.00 87.25 245 GLY A N 1
ATOM 1792 C CA . GLY A 1 245 ? -0.316 2.817 0.617 1.00 87.25 245 GLY A CA 1
ATOM 1793 C C . GLY A 1 245 ? -0.539 3.359 2.024 1.00 87.25 245 GLY A C 1
ATOM 1794 O O . GLY A 1 245 ? -1.489 4.093 2.257 1.00 87.25 245 GLY A O 1
ATOM 1795 N N . PHE A 1 246 ? 0.306 2.994 2.981 1.00 88.19 246 PHE A N 1
ATOM 1796 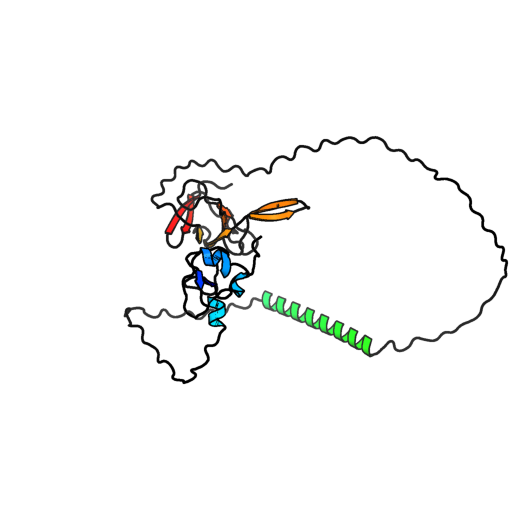C CA . PHE A 1 246 ? 0.324 3.615 4.301 1.00 88.19 246 PHE A CA 1
ATOM 1797 C C . PHE A 1 246 ? 1.266 4.812 4.302 1.00 88.19 246 PHE A C 1
ATOM 1799 O O . PHE A 1 246 ? 2.437 4.690 3.929 1.00 88.19 246 PHE A O 1
ATOM 1806 N N . HIS A 1 247 ? 0.773 5.957 4.763 1.00 85.88 247 HIS A N 1
ATOM 1807 C CA . HIS A 1 247 ? 1.581 7.161 4.834 1.00 85.88 247 HIS A CA 1
ATOM 1808 C C . HIS A 1 247 ? 2.554 7.109 6.020 1.00 85.88 247 HIS A C 1
ATOM 1810 O O . HIS A 1 247 ? 2.127 7.102 7.174 1.00 85.88 247 HIS A O 1
ATOM 1816 N N . TYR A 1 248 ? 3.866 7.115 5.760 1.00 79.31 248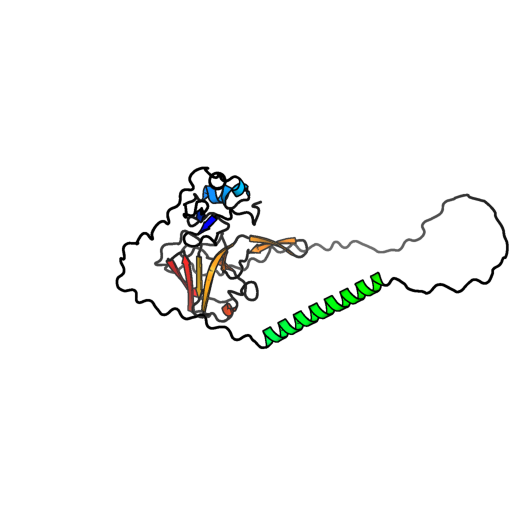 TYR A N 1
ATOM 1817 C CA . TYR A 1 248 ? 4.883 6.858 6.793 1.00 79.31 248 TYR A CA 1
ATOM 1818 C C . TYR A 1 248 ? 4.935 7.883 7.942 1.00 79.31 248 TYR A C 1
ATOM 1820 O O . TYR A 1 248 ? 5.467 7.564 9.001 1.00 79.31 248 TYR A O 1
ATOM 1828 N N . THR A 1 249 ? 4.409 9.098 7.746 1.00 80.06 249 THR A N 1
ATOM 1829 C CA . THR A 1 249 ? 4.316 10.125 8.803 1.00 80.06 249 THR A CA 1
ATOM 1830 C C . THR A 1 249 ? 2.997 10.080 9.579 1.00 80.06 249 THR A C 1
ATOM 1832 O O . THR A 1 249 ? 2.818 10.880 10.491 1.00 80.06 249 THR A O 1
ATOM 1835 N N . SER A 1 250 ? 2.053 9.217 9.188 1.00 86.75 250 SER A N 1
ATOM 1836 C CA . SER A 1 250 ? 0.755 9.085 9.858 1.00 86.75 250 SER A CA 1
ATOM 1837 C C . SER A 1 250 ? 0.850 8.158 11.076 1.00 86.75 250 SER A C 1
ATOM 1839 O O . SER A 1 250 ? 1.809 7.392 11.209 1.00 86.75 250 SER A O 1
ATOM 1841 N N . ALA A 1 251 ? -0.120 8.235 11.987 1.00 89.62 251 ALA A N 1
ATOM 1842 C CA . ALA A 1 251 ? -0.120 7.430 13.204 1.00 89.62 251 ALA A CA 1
ATOM 1843 C C . ALA A 1 251 ? -0.290 5.936 12.884 1.00 89.62 251 ALA A C 1
ATOM 1845 O O . ALA A 1 251 ? -0.991 5.561 11.939 1.00 89.62 251 ALA A O 1
ATOM 1846 N N . TYR A 1 252 ? 0.314 5.060 13.687 1.00 91.69 252 TYR A N 1
ATOM 1847 C CA . TYR A 1 252 ? 0.071 3.619 13.583 1.00 91.69 252 TYR A CA 1
ATOM 1848 C C . TYR A 1 252 ? -1.288 3.233 14.188 1.00 91.69 252 TYR A C 1
ATOM 1850 O O . TYR A 1 252 ? -1.768 3.927 15.087 1.00 91.69 252 TYR A O 1
ATOM 1858 N N . PRO A 1 253 ? -1.890 2.102 13.771 1.00 91.56 253 PRO A N 1
ATOM 1859 C CA . PRO A 1 253 ? -3.175 1.663 14.305 1.00 91.56 253 PRO A CA 1
ATOM 1860 C C . PRO A 1 253 ? -3.214 1.620 15.840 1.00 91.56 253 PRO A C 1
ATOM 1862 O O . PRO A 1 253 ? -2.254 1.206 16.494 1.00 91.56 253 PRO A O 1
ATOM 1865 N N . GLY A 1 254 ? -4.316 2.090 16.424 1.00 86.88 254 GLY A N 1
ATOM 1866 C CA . GLY A 1 254 ? -4.501 2.184 17.877 1.00 86.88 254 GLY A CA 1
ATOM 1867 C C . GLY A 1 254 ? -3.639 3.228 18.604 1.00 86.88 254 GLY A C 1
ATOM 1868 O O . GLY A 1 254 ? -3.705 3.296 19.828 1.00 86.88 254 GLY A O 1
ATOM 1869 N N . ASN A 1 255 ? -2.831 4.030 17.902 1.00 87.94 255 ASN A N 1
ATOM 1870 C CA . ASN A 1 255 ? -2.128 5.171 18.499 1.00 87.94 255 ASN A CA 1
ATOM 1871 C C . ASN A 1 255 ? -2.987 6.436 18.418 1.00 87.94 255 ASN A C 1
ATOM 1873 O O . ASN A 1 255 ? -3.930 6.513 17.634 1.00 87.94 255 ASN A O 1
ATOM 1877 N N . ALA A 1 256 ? -2.631 7.444 19.216 1.00 84.06 256 ALA A N 1
ATOM 1878 C CA . ALA A 1 256 ? -3.209 8.773 19.078 1.00 84.06 256 ALA A CA 1
ATOM 1879 C C . ALA A 1 256 ? -2.827 9.396 17.721 1.00 84.06 256 ALA A C 1
ATOM 1881 O O . ALA A 1 256 ? -1.673 9.308 17.296 1.00 84.06 256 ALA A O 1
ATOM 1882 N N . GLY A 1 257 ? -3.794 10.052 17.078 1.00 87.00 257 GLY A N 1
ATOM 1883 C CA . GLY A 1 257 ? -3.657 10.646 15.746 1.00 87.00 257 GLY A CA 1
ATOM 1884 C C . GLY A 1 257 ? -4.252 9.778 14.634 1.00 87.00 257 GLY A C 1
ATOM 1885 O O . GLY A 1 257 ? -4.791 8.699 14.876 1.00 87.00 257 GLY A O 1
ATOM 1886 N N . ASN A 1 258 ? -4.151 10.264 13.398 1.00 90.62 258 ASN A N 1
ATOM 1887 C CA . ASN A 1 258 ? -4.798 9.646 12.245 1.00 90.62 258 ASN A CA 1
ATOM 1888 C C . ASN A 1 258 ? -3.865 8.684 11.500 1.00 90.62 258 ASN A C 1
ATOM 1890 O O . ASN A 1 258 ? -2.750 9.046 11.124 1.00 90.62 258 ASN A O 1
ATOM 1894 N N . THR A 1 259 ? -4.340 7.461 11.251 1.00 91.81 259 THR A N 1
ATOM 1895 C CA . THR A 1 259 ? -3.720 6.505 10.321 1.00 91.81 259 THR A CA 1
ATOM 1896 C C . THR A 1 259 ? -4.250 6.765 8.916 1.00 91.81 259 THR A C 1
ATOM 1898 O O . THR A 1 259 ? -5.452 6.668 8.686 1.00 91.81 259 THR A O 1
ATOM 1901 N N . VAL A 1 260 ? -3.365 7.056 7.958 1.00 92.56 260 VAL A N 1
ATOM 1902 C CA . VAL A 1 260 ? -3.771 7.431 6.593 1.00 92.56 260 VAL A CA 1
ATOM 1903 C C . VAL A 1 260 ? -3.381 6.348 5.591 1.00 92.56 260 VAL A C 1
ATOM 1905 O O . VAL A 1 260 ? -2.203 5.997 5.474 1.00 92.56 260 VAL A O 1
ATOM 1908 N N . ILE A 1 261 ? -4.377 5.855 4.842 1.00 91.56 261 ILE A N 1
ATOM 1909 C CA . ILE A 1 261 ? -4.210 4.873 3.764 1.00 91.56 261 ILE A CA 1
ATOM 1910 C C . ILE A 1 261 ? -4.685 5.460 2.428 1.00 91.56 261 ILE A C 1
ATOM 1912 O O . ILE A 1 261 ? -5.826 5.902 2.320 1.00 91.56 261 ILE A O 1
ATOM 1916 N N . ASN A 1 262 ? -3.842 5.428 1.394 1.00 89.00 262 ASN A N 1
ATOM 1917 C CA . ASN A 1 262 ? -4.170 5.869 0.036 1.00 89.00 262 ASN A CA 1
ATOM 1918 C C . ASN A 1 262 ? -4.133 4.711 -0.975 1.00 89.00 262 ASN A C 1
ATOM 1920 O O . ASN A 1 262 ? -3.529 3.671 -0.740 1.00 89.00 262 ASN A O 1
ATOM 1924 N N . GLY A 1 263 ? -4.798 4.859 -2.120 1.00 86.25 263 GLY A N 1
ATOM 1925 C CA . GLY A 1 263 ? -4.805 3.826 -3.157 1.00 86.25 263 GLY A CA 1
ATOM 1926 C C . GLY A 1 263 ? -5.635 4.218 -4.371 1.00 86.25 263 GLY A C 1
ATOM 1927 O O . GLY A 1 263 ? -6.399 5.182 -4.338 1.00 86.25 263 GLY A O 1
ATOM 1928 N N . HIS A 1 264 ? -5.469 3.474 -5.462 1.00 82.81 264 HIS A N 1
ATOM 1929 C CA . HIS A 1 264 ? -6.124 3.783 -6.732 1.00 82.81 264 HIS A CA 1
ATOM 1930 C C . HIS A 1 264 ? -7.536 3.215 -6.825 1.00 82.81 264 HIS A C 1
ATOM 1932 O O . HIS A 1 264 ? -7.796 2.085 -6.406 1.00 82.81 264 HIS A O 1
ATOM 1938 N N . ARG A 1 265 ? -8.427 3.975 -7.471 1.00 80.31 265 ARG A N 1
ATOM 1939 C CA . ARG A 1 265 ? -9.782 3.531 -7.821 1.00 80.31 265 ARG A CA 1
ATOM 1940 C C . ARG A 1 265 ? -9.821 2.753 -9.138 1.00 80.31 265 ARG A C 1
ATOM 1942 O O . ARG A 1 265 ? -10.363 1.655 -9.186 1.00 80.31 265 ARG A O 1
ATOM 1949 N N . ASP A 1 266 ? -9.208 3.295 -10.190 1.00 68.38 266 ASP A N 1
ATOM 1950 C CA . ASP A 1 266 ? -9.431 2.814 -11.563 1.00 68.38 266 ASP A CA 1
ATOM 1951 C C . ASP A 1 266 ? -8.173 2.278 -12.273 1.00 68.38 266 ASP A C 1
ATOM 1953 O O . ASP A 1 266 ? -8.292 1.541 -13.253 1.00 68.38 266 ASP A O 1
ATOM 1957 N N . ILE A 1 267 ? -6.975 2.559 -11.749 1.00 63.75 267 ILE A N 1
ATOM 1958 C CA . ILE A 1 267 ? -5.680 2.141 -12.317 1.00 63.75 267 ILE A CA 1
ATOM 1959 C C . ILE A 1 267 ? -4.885 1.256 -11.345 1.00 63.75 267 ILE A C 1
ATOM 1961 O O . ILE A 1 267 ? -5.223 1.164 -10.169 1.00 63.75 267 ILE A O 1
ATOM 1965 N N . GLN A 1 268 ? -3.833 0.586 -11.837 1.00 58.97 268 GLN A N 1
ATOM 1966 C CA . GLN A 1 268 ? -2.879 -0.188 -11.020 1.00 58.97 268 GLN A CA 1
ATOM 1967 C C . GLN A 1 268 ? -3.539 -1.163 -10.019 1.00 58.97 268 GLN A C 1
ATOM 1969 O O . GLN A 1 268 ? -3.168 -1.222 -8.850 1.00 58.97 268 GLN A O 1
ATOM 1974 N N . GLY A 1 269 ? -4.548 -1.907 -10.474 1.00 59.41 269 GLY A N 1
ATOM 1975 C CA . GLY A 1 269 ? -5.310 -2.845 -9.642 1.00 59.41 269 GLY A CA 1
ATOM 1976 C C . GLY A 1 269 ? -6.643 -2.312 -9.146 1.00 59.41 269 GLY A C 1
ATOM 1977 O O . GLY A 1 269 ? -7.561 -3.099 -8.943 1.00 59.41 269 GLY A O 1
ATOM 1978 N N . GLY A 1 270 ? -6.790 -0.990 -9.017 1.00 76.38 270 GLY A N 1
ATOM 1979 C CA . GLY A 1 270 ? -8.034 -0.372 -8.566 1.00 76.38 270 GLY A CA 1
ATOM 1980 C C . GLY A 1 270 ? -8.512 -0.941 -7.231 1.00 76.38 270 GLY A C 1
ATOM 1981 O O . GLY A 1 270 ? -9.674 -1.325 -7.116 1.00 76.38 270 GLY A O 1
ATOM 1982 N N . VAL A 1 271 ? -7.614 -1.063 -6.245 1.00 80.56 271 VAL A N 1
ATOM 1983 C CA . VAL A 1 271 ? -7.932 -1.664 -4.935 1.00 80.56 271 VAL A CA 1
ATOM 1984 C C . VAL A 1 271 ? -9.125 -0.988 -4.266 1.00 80.56 271 VAL A C 1
ATOM 1986 O O . VAL A 1 271 ? -9.906 -1.640 -3.590 1.00 80.56 271 VAL A O 1
ATOM 1989 N N . PHE A 1 272 ? -9.328 0.300 -4.526 1.00 89.69 272 PHE A N 1
ATOM 1990 C CA . PHE A 1 272 ? -10.416 1.084 -3.959 1.00 89.69 272 PHE A CA 1
ATOM 1991 C C . PHE A 1 272 ? -11.549 1.372 -4.948 1.00 89.69 272 PHE A C 1
ATOM 1993 O O . PHE A 1 272 ? -12.337 2.291 -4.741 1.00 89.69 272 PHE A O 1
ATOM 2000 N N . ARG A 1 273 ? -11.687 0.558 -6.006 1.00 86.62 273 ARG A N 1
ATOM 2001 C CA . ARG A 1 273 ? -12.748 0.687 -7.024 1.00 86.62 273 ARG A CA 1
ATOM 2002 C C . ARG A 1 273 ? -14.157 0.772 -6.441 1.00 86.62 273 ARG A C 1
ATOM 2004 O O . ARG A 1 273 ? -15.017 1.399 -7.049 1.00 86.62 273 ARG A O 1
ATOM 2011 N N . HIS A 1 274 ? -14.380 0.100 -5.314 1.00 90.56 274 HIS A N 1
ATOM 2012 C CA . HIS A 1 274 ? -15.691 -0.072 -4.692 1.00 90.56 274 HIS A CA 1
ATOM 2013 C C . HIS A 1 274 ? -15.853 0.682 -3.367 1.00 90.56 274 HIS A C 1
ATOM 2015 O O . HIS A 1 274 ? -16.809 0.404 -2.647 1.00 90.56 274 HIS A O 1
ATOM 2021 N N . LEU A 1 275 ? -14.952 1.618 -3.026 1.00 91.19 275 LEU A N 1
ATOM 2022 C CA . LEU A 1 275 ? -15.100 2.427 -1.805 1.00 91.19 275 LEU A CA 1
ATOM 2023 C C . LEU A 1 275 ? -16.405 3.237 -1.782 1.00 91.19 275 LEU A C 1
ATOM 2025 O O . LEU A 1 275 ? -16.942 3.475 -0.710 1.00 91.19 275 LEU A O 1
ATOM 2029 N N . ASP A 1 276 ? -16.964 3.568 -2.948 1.00 91.38 276 ASP A N 1
ATOM 2030 C CA . ASP A 1 276 ? -18.268 4.225 -3.113 1.00 91.38 276 ASP A CA 1
ATOM 2031 C C . ASP A 1 276 ? -19.452 3.420 -2.547 1.00 91.38 276 ASP A C 1
ATOM 2033 O O . ASP A 1 276 ? -20.548 3.949 -2.395 1.00 91.38 276 ASP A O 1
ATOM 2037 N N . ARG A 1 277 ? -19.251 2.132 -2.245 1.00 92.56 277 ARG A N 1
ATOM 2038 C CA . ARG A 1 277 ? -20.276 1.240 -1.682 1.00 92.56 277 ARG A CA 1
ATOM 2039 C C . ARG A 1 277 ? -20.160 1.050 -0.172 1.00 92.56 277 ARG A C 1
ATOM 2041 O O . ARG A 1 277 ? -20.984 0.330 0.397 1.00 92.56 277 ARG A O 1
ATOM 2048 N N . VAL A 1 278 ? -19.127 1.618 0.446 1.00 94.12 278 VAL A N 1
ATOM 2049 C CA . VAL A 1 278 ? -18.967 1.642 1.902 1.00 94.12 278 VAL A CA 1
ATOM 2050 C C . VAL A 1 278 ? -19.941 2.668 2.472 1.00 94.12 278 VAL A C 1
ATOM 2052 O O . VAL A 1 278 ? -20.152 3.723 1.882 1.00 94.12 278 VAL A O 1
ATOM 2055 N N . ALA A 1 279 ? -20.558 2.345 3.600 1.00 94.12 279 ALA A N 1
ATOM 2056 C CA . ALA A 1 279 ? -21.506 3.191 4.301 1.00 94.12 279 ALA A CA 1
ATOM 2057 C C . ALA A 1 279 ? -21.027 3.490 5.725 1.00 94.12 279 ALA A C 1
ATOM 2059 O O . ALA A 1 279 ? -20.262 2.732 6.323 1.00 94.12 279 ALA A O 1
ATOM 2060 N N . VAL A 1 280 ? -21.531 4.589 6.290 1.00 95.56 280 VAL A N 1
ATOM 2061 C CA . VAL A 1 280 ? -21.386 4.885 7.720 1.00 95.56 280 VAL A CA 1
ATOM 2062 C C . VAL A 1 280 ? -21.913 3.698 8.534 1.00 95.56 280 VAL A C 1
ATOM 2064 O O . VAL A 1 280 ? -22.989 3.167 8.258 1.00 95.56 280 VAL A O 1
ATOM 2067 N N . GLY A 1 281 ? -21.133 3.268 9.521 1.00 93.50 281 GLY A N 1
ATOM 2068 C CA . GLY A 1 281 ? -21.382 2.091 10.345 1.00 93.50 281 GLY A CA 1
ATOM 2069 C C . GLY A 1 281 ? -20.677 0.817 9.873 1.00 93.50 281 GLY A C 1
ATOM 2070 O O . GLY A 1 281 ? -20.558 -0.109 10.678 1.00 93.50 281 GLY A O 1
ATOM 2071 N N . ASP A 1 282 ? -20.181 0.755 8.630 1.00 94.94 282 ASP A N 1
ATOM 2072 C CA . ASP A 1 282 ? -19.418 -0.402 8.152 1.00 94.94 282 ASP A CA 1
ATOM 2073 C C . ASP A 1 282 ? -18.066 -0.521 8.879 1.00 94.94 282 ASP A C 1
ATOM 2075 O O . ASP A 1 282 ? -17.453 0.470 9.287 1.00 94.94 282 ASP A O 1
ATOM 2079 N N . GLU A 1 283 ? -17.595 -1.759 9.024 1.00 95.31 283 GLU A N 1
ATOM 2080 C CA . GLU A 1 283 ? -16.322 -2.070 9.672 1.00 95.31 283 GLU A CA 1
ATOM 2081 C C . GLU A 1 283 ? -15.152 -2.043 8.677 1.00 95.31 283 GLU A C 1
ATOM 2083 O O . GLU A 1 283 ? -15.214 -2.595 7.571 1.00 95.31 283 GLU A O 1
ATOM 2088 N N . ILE A 1 284 ? -14.052 -1.446 9.126 1.00 95.69 284 ILE A N 1
ATOM 2089 C CA . ILE A 1 284 ? -12.743 -1.458 8.486 1.00 95.69 284 ILE A CA 1
ATOM 2090 C C . ILE A 1 284 ? -11.763 -2.114 9.456 1.00 95.69 284 ILE A C 1
ATOM 2092 O O . ILE A 1 284 ? -11.623 -1.664 10.589 1.00 95.69 284 ILE A O 1
ATOM 2096 N N . VAL A 1 285 ? -11.037 -3.143 9.019 1.00 95.56 285 VAL A N 1
ATOM 2097 C CA . VAL A 1 285 ? -10.032 -3.804 9.866 1.00 95.56 285 VAL A CA 1
ATOM 2098 C C . VAL A 1 285 ? -8.642 -3.612 9.277 1.00 95.56 285 VAL A C 1
ATOM 2100 O O . VAL A 1 285 ? -8.361 -4.011 8.143 1.00 95.56 285 VAL A O 1
ATOM 2103 N N . LEU A 1 286 ? -7.760 -3.008 10.070 1.00 95.06 286 LEU A N 1
ATOM 2104 C CA . LEU A 1 286 ? -6.335 -2.886 9.787 1.00 95.06 286 LEU A CA 1
ATOM 2105 C C . LEU A 1 286 ? -5.566 -3.952 10.556 1.00 95.06 286 LEU A C 1
ATOM 2107 O O . LEU A 1 286 ? -5.756 -4.131 11.754 1.00 95.06 286 LEU A O 1
ATOM 2111 N N . TYR A 1 287 ? -4.655 -4.634 9.875 1.00 92.38 287 TYR A N 1
ATOM 2112 C CA . TYR A 1 287 ? -3.827 -5.669 10.477 1.00 92.38 287 TYR A CA 1
ATOM 2113 C C . TYR A 1 287 ? -2.382 -5.221 10.598 1.00 92.38 287 TYR A C 1
ATOM 2115 O O . TYR A 1 287 ? -1.775 -4.789 9.615 1.00 92.38 287 TYR A O 1
ATOM 2123 N N . VAL A 1 288 ? -1.795 -5.425 11.770 1.00 91.38 288 VAL A N 1
ATOM 2124 C CA . VAL A 1 288 ? -0.355 -5.293 12.006 1.00 91.38 288 VAL A CA 1
ATOM 2125 C C . VAL A 1 288 ? 0.187 -6.686 12.310 1.00 91.38 288 VAL A C 1
ATOM 2127 O O . VAL A 1 288 ? 0.093 -7.177 13.434 1.00 91.38 288 VAL A O 1
ATOM 2130 N N . GLY A 1 289 ? 0.691 -7.371 11.280 1.00 87.25 289 GLY A N 1
ATOM 2131 C CA . GLY A 1 289 ? 0.937 -8.809 11.372 1.00 87.25 289 GLY A CA 1
ATOM 2132 C C . GLY A 1 289 ? -0.378 -9.560 11.593 1.00 87.25 289 GLY A C 1
ATOM 2133 O O . GLY A 1 289 ? -1.289 -9.442 10.779 1.00 87.25 289 GLY A O 1
ATOM 2134 N N . ASP A 1 290 ? -0.478 -10.292 12.703 1.00 86.38 290 ASP A N 1
ATOM 2135 C CA . ASP A 1 290 ? -1.671 -11.070 13.068 1.00 86.38 290 ASP A CA 1
ATOM 2136 C C . ASP A 1 290 ? -2.640 -10.304 13.995 1.00 86.38 290 ASP A C 1
ATOM 2138 O O . ASP A 1 290 ? -3.695 -10.824 14.357 1.00 86.38 290 ASP A O 1
ATOM 2142 N N . VAL A 1 291 ? -2.302 -9.069 14.390 1.00 88.94 291 VAL A N 1
ATOM 2143 C CA . VAL A 1 291 ? -3.127 -8.245 15.289 1.00 88.94 291 VAL A CA 1
ATOM 2144 C C . VAL A 1 291 ? -4.115 -7.414 14.478 1.00 88.94 291 VAL A C 1
ATOM 2146 O O . VAL A 1 291 ? -3.703 -6.673 13.586 1.00 88.94 291 VAL A O 1
ATOM 2149 N N . ALA A 1 292 ? -5.401 -7.520 14.809 1.00 92.25 292 ALA A N 1
ATOM 2150 C CA . ALA A 1 292 ? -6.483 -6.781 14.169 1.00 92.25 292 ALA A CA 1
ATOM 2151 C C . ALA A 1 292 ? -6.844 -5.511 14.954 1.00 92.25 292 ALA A C 1
ATOM 2153 O O . ALA A 1 292 ? -7.071 -5.561 16.160 1.00 92.25 292 ALA A O 1
ATOM 2154 N N . TYR A 1 293 ? -6.951 -4.396 14.238 1.00 93.62 293 TYR A N 1
ATOM 2155 C CA . TYR A 1 293 ? -7.437 -3.109 14.720 1.00 93.62 293 TYR A CA 1
ATOM 2156 C C . TYR A 1 293 ? -8.711 -2.771 13.951 1.00 93.62 293 TYR A C 1
ATOM 2158 O O . TYR A 1 293 ? -8.655 -2.457 12.760 1.00 93.62 293 TYR A O 1
ATOM 2166 N N . ALA A 1 294 ? -9.854 -2.892 14.621 1.00 93.44 294 ALA A N 1
ATOM 2167 C CA . ALA A 1 294 ? -11.157 -2.611 14.036 1.00 93.44 294 ALA A CA 1
ATOM 2168 C C . ALA A 1 294 ? -11.510 -1.126 14.178 1.00 93.44 294 ALA A C 1
ATOM 2170 O O . ALA A 1 294 ? -11.352 -0.530 15.243 1.00 93.44 294 ALA A O 1
ATOM 2171 N N . TYR A 1 295 ? -12.011 -0.561 13.090 1.00 93.94 295 TYR A N 1
ATOM 2172 C CA . TYR A 1 295 ? -12.500 0.800 12.958 1.00 93.94 295 TYR A CA 1
ATOM 2173 C C . TYR A 1 295 ? -13.909 0.756 12.383 1.00 93.94 295 TYR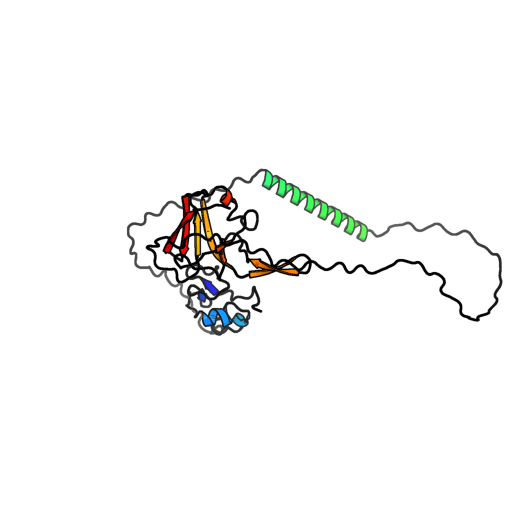 A C 1
ATOM 2175 O O . TYR A 1 295 ? -14.257 -0.153 11.629 1.00 93.94 295 TYR A O 1
ATOM 2183 N N . GLN A 1 296 ? -14.708 1.763 12.709 1.00 95.25 296 GLN A N 1
ATOM 2184 C CA . GLN A 1 296 ? -16.036 1.932 12.144 1.00 95.25 296 GLN A CA 1
ATOM 2185 C C . GLN A 1 296 ? -16.073 3.220 11.334 1.00 95.25 296 GLN A C 1
ATOM 2187 O O . GLN A 1 296 ? -15.536 4.241 11.763 1.00 95.25 296 GLN A O 1
ATOM 2192 N N . VAL A 1 297 ? -16.701 3.177 10.163 1.00 94.81 297 VAL A N 1
ATOM 2193 C CA . VAL A 1 297 ? -16.885 4.373 9.340 1.00 94.81 297 VAL A CA 1
ATOM 2194 C C . VAL A 1 297 ? -17.875 5.295 10.036 1.00 94.81 297 VAL A C 1
ATOM 2196 O O . VAL A 1 297 ? -19.031 4.928 10.226 1.00 94.81 297 VAL A O 1
ATOM 2199 N N . THR A 1 298 ? -17.439 6.492 10.411 1.00 93.75 298 THR A N 1
ATOM 2200 C CA . THR A 1 298 ? -18.301 7.511 11.030 1.00 93.75 298 THR A CA 1
ATOM 2201 C C . THR A 1 298 ? -18.758 8.568 10.033 1.00 93.75 298 THR A C 1
ATOM 2203 O O . THR A 1 298 ? -19.810 9.168 10.221 1.00 93.75 298 THR A O 1
ATOM 2206 N N . GLU A 1 299 ? -17.987 8.782 8.968 1.00 91.50 299 GLU A N 1
ATOM 2207 C CA . GLU A 1 299 ? -18.195 9.856 8.001 1.00 91.50 299 GLU A CA 1
ATOM 2208 C C . GLU A 1 299 ? -17.678 9.449 6.614 1.00 91.50 299 GLU A C 1
ATOM 2210 O O . GLU A 1 299 ? -16.736 8.661 6.499 1.00 91.50 299 GLU A O 1
ATOM 2215 N N . ILE A 1 300 ? -18.316 9.976 5.564 1.00 90.62 300 ILE A N 1
ATOM 2216 C CA . ILE A 1 300 ? -17.907 9.846 4.161 1.00 90.62 300 ILE A CA 1
ATOM 2217 C C . ILE A 1 300 ? -18.020 11.236 3.531 1.00 90.62 300 ILE A C 1
ATOM 2219 O O . ILE A 1 300 ? -19.071 11.869 3.645 1.00 90.62 300 ILE A O 1
ATOM 2223 N N . LEU A 1 301 ? -16.937 11.679 2.890 1.00 83.81 301 LEU A N 1
ATOM 2224 C CA . LEU A 1 301 ? -16.785 12.998 2.269 1.00 83.81 301 LEU A CA 1
ATOM 2225 C C . LEU A 1 301 ? -16.874 12.926 0.741 1.00 83.81 301 LEU A C 1
ATOM 2227 O O . LEU A 1 301 ? -16.414 11.908 0.171 1.00 83.81 301 LEU A O 1
#

Sequence (301 aa):
MPEVGQHCPHLGLQGDRHQVFLVPNPRHRCHVAGQPERVAEAHQGATCLTSSYRRCPRLAKARTPAGAALTGAPAAARDLPARYPNLRAMPQKRPARRPVTMIEVMVLGLVTSIVMAGCFVGYVMVHRMQVGPGMQAVAAVVTAPMVAAQSVTAEPSPTSEPALASTAPPATATLVPPLAPPTSIPEPDLPANAPANWPPAQSPPTRLTIARIGLDVPVLTVTTKVVQQGGRAREVWGDVPNAGGFHYTSAYPGNAGNTVINGHRDIQGGVFRHLDRVAVGDEIVLYVGDVAYAYQVTEIL

Secondary structure (DSSP, 8-state):
---TT---TTEEETTBTT---SS--TTEEE-TTSS-EE--HHHIIIIITSGGGGG-HHHHHHHS--------------------TT-------PPPPPPPPHHHHHHHHHHHHHHHHHHHHHHHHHHHHHS--------------------------------------------PPP-PPP-PPPPP---S-----SPPPSS---EEEEGGGTEEEEEEEE-EEEEEETTEEEEEE---TTSEEEETTSPPTTSSS---EE--SSSTT-TTTTGGG--TT-EEEEEETTEEEEEE-----